Protein AF-A0ABD1WH78-F1 (afdb_monomer)

Solvent-accessible surface area (backbone atoms only — not comparable to full-atom values): 18531 Å² total; per-residue (Å²): 93,68,46,57,19,65,75,68,77,32,89,78,61,73,78,63,53,48,44,57,72,31,81,92,30,24,37,65,57,62,75,42,68,67,43,92,88,37,91,38,39,61,87,50,39,23,78,86,49,43,69,89,33,62,59,51,49,81,58,56,95,86,65,76,88,70,61,64,68,58,41,47,55,49,39,24,28,49,49,25,40,30,61,55,72,54,24,76,43,45,52,28,43,70,15,58,92,83,58,94,90,58,72,88,73,58,59,89,83,30,49,8,35,47,57,61,38,40,49,50,23,49,27,53,56,46,4,26,68,91,42,76,77,62,16,38,23,39,35,28,88,95,38,15,79,74,30,59,57,42,60,18,46,50,41,34,54,55,48,47,53,54,45,34,42,76,73,68,73,42,59,81,80,84,50,62,71,62,36,67,39,72,48,77,46,69,47,67,86,73,42,84,41,80,46,39,50,61,72,60,77,47,48,67,83,72,71,52,82,80,82,94,65,84,69,70,21,82,77,28,68,79,76,78,74,78,79,58,94,61,82,78,91,50,53,50,53,84,79,59,59,87,72,86,86,86,64,94,83,71,60,50,80,84,75,80,82,88,79,80,93,70,94,73,86,88,77,90,84,87,79,89,87,83,77,66,87,71,52,89,84,86,83,88,88,80,82,87,69,76,55,75,85,79,58,131

Foldseek 3Di:
DQLVCLVVVHPPDDDAAQPCLALVSQAPDVLQVVDDVRPQDDPQWAPVRHPPHGAQQQDDPPDDDDDSVVSNLNSLQLCCCQLAVQQPAQCQAAFADDFPPDDDDPCVRGGHSVVVTRVLVVQCNTFYDPDQLDRPDSNDPVRNVVNNCSVNHVVVVVVSVVCSVPPVVYDHDPDPRQQADWDWDQGSVRDTDIDGNVCPPDVVSVVDDDDDDDRVSNPSHDDDDDQDPDQDDFDAPVVAPPDDPPDDHDHDDDFDDDDDDDPDDGDDDDDDDDDDPSHDDDDDDDDRDPCPVPDD

Nearest PDB structures (foldseek):
  4z11-assembly1_A  TM=9.475E-01  e=2.675E-20  Coreopsis grandiflora
  4z14-assembly7_G  TM=9.273E-01  e=1.055E-20  Coreopsis grandiflora
  4z11-assembly3_C  TM=9.385E-01  e=3.428E-20  Coreopsis grandiflora
  4z0y-assembly1_C  TM=9.540E-01  e=3.371E-18  Coreopsis grandiflora
  6hqi-assembly1_A  TM=8.931E-01  e=2.070E-19  Solanum lycopersicum

Radius of gyration: 21.07 Å; Cα contacts (8 Å, |Δi|>4): 350; chains: 1; bounding box: 60×40×62 Å

Structure (mmCIF, N/CA/C/O backbone):
data_AF-A0ABD1WH78-F1
#
_entry.id   AF-A0ABD1WH78-F1
#
loop_
_atom_site.group_PDB
_atom_site.id
_atom_site.type_symbol
_atom_site.label_atom_id
_atom_site.label_alt_id
_atom_site.label_comp_id
_atom_site.label_asym_id
_atom_site.label_entity_id
_atom_site.label_seq_id
_atom_site.pdbx_PDB_ins_code
_atom_site.Cartn_x
_atom_site.Cartn_y
_atom_site.Cartn_z
_atom_site.occupancy
_atom_site.B_iso_or_equiv
_atom_site.auth_seq_id
_atom_site.auth_comp_id
_atom_site.auth_asym_id
_atom_site.auth_atom_id
_atom_site.pdbx_PDB_model_num
ATOM 1 N N . MET A 1 1 ? 9.110 -4.925 -14.596 1.00 94.38 1 MET A N 1
ATOM 2 C CA . MET A 1 1 ? 9.723 -6.273 -14.563 1.00 94.38 1 MET A CA 1
ATOM 3 C C . MET A 1 1 ? 10.144 -6.742 -15.955 1.00 94.38 1 MET A C 1
ATOM 5 O O . MET A 1 1 ? 11.341 -6.810 -16.168 1.00 94.38 1 MET A O 1
ATOM 9 N N . LYS A 1 2 ? 9.226 -6.985 -16.908 1.00 97.00 2 LYS A N 1
ATOM 10 C CA . LYS A 1 2 ? 9.550 -7.473 -18.272 1.00 97.00 2 LYS A CA 1
ATOM 11 C C . LYS A 1 2 ? 10.592 -6.635 -19.027 1.00 97.00 2 LYS A C 1
ATOM 13 O O . LYS A 1 2 ? 11.530 -7.184 -19.584 1.00 97.00 2 LYS A O 1
ATOM 18 N N . ILE A 1 3 ? 10.499 -5.307 -18.935 1.00 98.19 3 ILE A N 1
ATOM 19 C CA . ILE A 1 3 ? 11.517 -4.396 -19.487 1.00 98.19 3 ILE A CA 1
ATOM 20 C C . ILE A 1 3 ? 12.909 -4.687 -18.901 1.00 98.19 3 ILE A C 1
ATOM 22 O O . ILE A 1 3 ? 13.872 -4.777 -19.649 1.00 98.19 3 ILE A O 1
ATOM 26 N N . CYS A 1 4 ? 13.023 -4.870 -17.580 1.00 97.00 4 CYS A N 1
ATOM 27 C CA . CYS A 1 4 ? 14.297 -5.205 -16.942 1.00 97.00 4 CYS A CA 1
ATOM 28 C C . CYS A 1 4 ? 14.817 -6.555 -17.436 1.00 97.00 4 CYS A C 1
ATOM 30 O O . CYS A 1 4 ? 15.969 -6.609 -17.834 1.00 97.00 4 CYS A O 1
ATOM 32 N 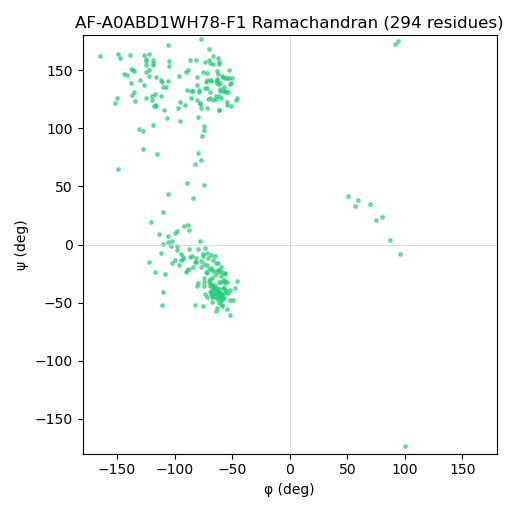N . GLN A 1 5 ? 13.962 -7.587 -17.480 1.00 97.69 5 GLN A N 1
ATOM 33 C CA . GLN A 1 5 ? 14.311 -8.920 -17.995 1.00 97.69 5 GLN A CA 1
ATOM 34 C C . GLN A 1 5 ? 14.938 -8.837 -19.395 1.00 97.69 5 GLN A C 1
ATOM 36 O O . GLN A 1 5 ? 16.004 -9.393 -19.629 1.00 97.69 5 GLN A O 1
ATOM 41 N N . ASN A 1 6 ? 14.314 -8.071 -20.296 1.00 97.88 6 ASN A N 1
ATOM 42 C CA . ASN A 1 6 ? 14.808 -7.859 -21.656 1.00 97.88 6 ASN A CA 1
ATOM 43 C C . ASN A 1 6 ? 16.118 -7.052 -21.714 1.00 97.88 6 ASN A C 1
ATOM 45 O O . ASN A 1 6 ? 16.955 -7.309 -22.565 1.00 97.88 6 ASN A O 1
ATOM 49 N N . LEU A 1 7 ? 16.315 -6.067 -20.831 1.00 98.00 7 LEU A N 1
ATOM 50 C CA . LEU A 1 7 ? 17.527 -5.235 -20.833 1.00 98.00 7 LEU A CA 1
ATOM 51 C C . LEU A 1 7 ? 18.784 -5.970 -20.351 1.00 98.00 7 LEU A C 1
ATOM 53 O O . LEU A 1 7 ? 19.886 -5.536 -20.681 1.00 98.00 7 LEU A O 1
ATOM 57 N N . ILE A 1 8 ? 18.628 -7.017 -19.539 1.00 97.94 8 ILE A N 1
ATOM 58 C CA . ILE A 1 8 ? 19.751 -7.780 -18.971 1.00 97.94 8 ILE A CA 1
ATOM 59 C C . ILE A 1 8 ? 19.827 -9.220 -19.495 1.00 97.94 8 ILE A C 1
ATOM 61 O O . ILE A 1 8 ? 20.605 -10.004 -18.957 1.00 97.94 8 ILE A O 1
ATOM 65 N N . ASP A 1 9 ? 19.023 -9.559 -20.508 1.00 97.69 9 ASP A N 1
ATOM 66 C CA . ASP A 1 9 ? 18.915 -10.904 -21.086 1.00 97.69 9 ASP A CA 1
ATOM 67 C C . ASP A 1 9 ? 18.688 -12.008 -20.027 1.00 97.69 9 ASP A C 1
ATOM 69 O O . ASP A 1 9 ? 19.271 -13.092 -20.091 1.00 97.69 9 ASP A O 1
ATOM 73 N N . ASP A 1 10 ? 17.827 -11.729 -19.042 1.00 97.81 10 ASP A N 1
ATOM 74 C CA . ASP A 1 10 ? 17.481 -12.644 -17.947 1.00 97.81 10 ASP A CA 1
ATOM 75 C C . ASP A 1 10 ? 15.959 -12.734 -17.782 1.00 97.81 10 ASP A C 1
ATOM 77 O O . ASP A 1 10 ? 15.317 -11.886 -17.153 1.00 97.81 10 ASP A O 1
ATOM 81 N N . ASP A 1 11 ? 15.365 -13.790 -18.334 1.00 96.06 11 ASP A N 1
ATOM 82 C CA . ASP A 1 11 ? 13.929 -14.057 -18.240 1.00 96.06 11 ASP A CA 1
ATOM 83 C C . ASP A 1 11 ? 13.476 -14.495 -16.83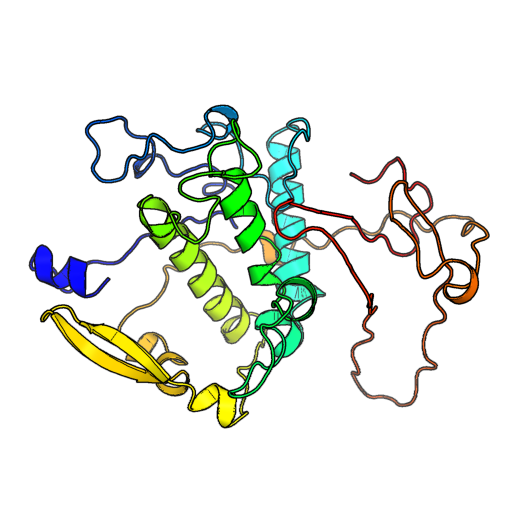5 1.00 96.06 11 ASP A C 1
ATOM 85 O O . ASP A 1 11 ? 12.274 -14.478 -16.539 1.00 96.06 11 ASP A O 1
ATOM 89 N N . THR A 1 12 ? 14.427 -14.809 -15.950 1.00 95.50 12 THR A N 1
ATOM 90 C CA . THR A 1 12 ? 14.191 -15.191 -14.555 1.00 95.50 12 THR A CA 1
ATOM 91 C C . THR A 1 12 ? 14.247 -14.010 -13.588 1.00 95.50 12 THR A C 1
ATOM 93 O O . THR A 1 12 ? 13.817 -14.154 -12.442 1.00 95.50 12 THR A O 1
ATOM 96 N N . PHE A 1 13 ? 14.697 -12.827 -14.031 1.00 97.06 13 PHE A N 1
ATOM 97 C CA . PHE A 1 13 ? 14.776 -11.640 -13.179 1.00 97.06 13 PHE A CA 1
ATOM 98 C C . PHE A 1 13 ? 13.411 -11.271 -12.585 1.00 97.06 13 PHE A C 1
ATOM 100 O O . PHE A 1 13 ? 12.412 -11.125 -13.298 1.00 97.06 13 PHE A O 1
ATOM 107 N N . THR A 1 14 ? 13.385 -11.026 -11.275 1.00 96.38 14 THR A N 1
ATOM 108 C CA . THR A 1 14 ? 12.200 -10.583 -10.532 1.00 96.38 14 THR A CA 1
ATOM 109 C C . THR A 1 14 ? 12.476 -9.298 -9.765 1.00 96.38 14 THR A C 1
ATOM 111 O O . THR A 1 14 ? 13.582 -9.080 -9.273 1.00 96.38 14 THR A O 1
ATOM 114 N N . LEU A 1 15 ? 11.448 -8.464 -9.597 1.00 96.88 15 LEU A N 1
ATOM 115 C CA . LEU A 1 15 ? 11.537 -7.305 -8.709 1.00 96.88 15 LEU A CA 1
ATOM 116 C C . LEU A 1 15 ? 11.514 -7.751 -7.237 1.00 96.88 15 LEU A C 1
ATOM 118 O O . LEU A 1 15 ? 10.722 -8.631 -6.892 1.00 96.88 15 LEU A O 1
ATOM 122 N N . PRO A 1 16 ? 12.318 -7.135 -6.352 1.00 97.94 16 PRO A N 1
ATOM 123 C CA . PRO A 1 16 ? 12.144 -7.313 -4.918 1.00 97.94 16 PRO A CA 1
ATOM 124 C C . PRO A 1 16 ? 10.850 -6.630 -4.459 1.00 97.94 16 PRO A C 1
ATOM 126 O O . PRO A 1 16 ? 10.392 -5.662 -5.068 1.00 97.94 16 PRO A O 1
ATOM 129 N N . PHE A 1 17 ? 10.298 -7.084 -3.337 1.00 98.56 17 PHE A N 1
ATOM 130 C CA . PHE A 1 17 ? 9.253 -6.365 -2.614 1.00 98.56 17 PHE A CA 1
ATOM 131 C C . PHE A 1 17 ? 9.819 -5.823 -1.301 1.00 98.56 17 PHE A C 1
ATOM 133 O O . PHE A 1 17 ? 10.535 -6.517 -0.578 1.00 98.56 17 PHE A O 1
ATOM 140 N N . TRP A 1 18 ? 9.506 -4.570 -0.975 1.00 98.75 18 TRP A N 1
ATOM 141 C CA . TRP A 1 18 ? 9.853 -4.004 0.322 1.00 98.75 18 TRP A CA 1
ATOM 142 C C . TRP A 1 18 ? 8.914 -4.602 1.371 1.00 98.75 18 TRP A C 1
ATOM 144 O O . TRP A 1 18 ? 7.760 -4.204 1.468 1.00 98.75 18 TRP A O 1
ATOM 154 N N . ASN A 1 19 ? 9.410 -5.569 2.145 1.00 98.75 19 ASN A N 1
ATOM 155 C CA . ASN A 1 19 ? 8.648 -6.346 3.129 1.00 98.75 19 ASN A CA 1
ATOM 156 C C . ASN A 1 19 ? 8.308 -5.556 4.417 1.00 98.75 19 ASN A C 1
ATOM 158 O O . ASN A 1 19 ? 8.584 -6.009 5.529 1.00 98.75 19 ASN A O 1
ATOM 162 N N . TRP A 1 20 ? 7.736 -4.357 4.273 1.00 98.62 20 TRP A N 1
ATOM 163 C CA . TRP A 1 20 ? 7.384 -3.450 5.373 1.00 98.62 20 TRP A CA 1
ATOM 164 C C . TRP A 1 20 ? 6.290 -4.003 6.305 1.00 98.62 20 TRP A C 1
ATOM 166 O O . TRP A 1 20 ? 6.053 -3.444 7.374 1.00 98.62 20 TRP A O 1
ATOM 176 N N . ASP A 1 21 ? 5.636 -5.114 5.949 1.00 98.62 21 ASP A N 1
ATOM 177 C CA . ASP A 1 21 ? 4.665 -5.808 6.798 1.00 9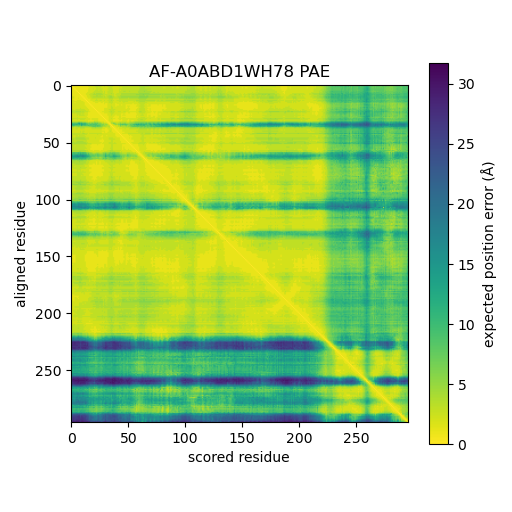8.62 21 ASP A CA 1
ATOM 178 C C . ASP A 1 21 ? 5.303 -6.843 7.748 1.00 98.62 21 ASP A C 1
ATOM 180 O O . ASP A 1 21 ? 4.620 -7.399 8.608 1.00 98.62 21 ASP A O 1
ATOM 184 N N . ALA A 1 22 ? 6.618 -7.071 7.663 1.00 98.31 22 ALA A N 1
ATOM 185 C CA . ALA A 1 22 ? 7.358 -7.930 8.585 1.00 98.31 22 ALA A CA 1
ATOM 186 C C . ALA A 1 22 ? 8.495 -7.161 9.284 1.00 98.31 22 ALA A C 1
ATOM 188 O O . ALA A 1 22 ? 9.161 -6.352 8.641 1.00 98.31 22 ALA A O 1
ATOM 189 N N . PRO A 1 23 ? 8.808 -7.447 10.567 1.00 98.12 23 PRO A N 1
ATOM 190 C CA . PRO A 1 23 ? 9.785 -6.672 11.341 1.00 98.12 23 PRO A CA 1
ATOM 191 C C . PRO A 1 23 ? 11.148 -6.485 10.662 1.00 98.12 23 PRO A C 1
ATOM 193 O O . PRO A 1 23 ? 11.726 -5.406 10.724 1.00 98.12 23 PRO A O 1
ATOM 196 N N . GLN A 1 24 ? 11.654 -7.518 9.980 1.00 96.25 24 GLN A N 1
ATOM 197 C CA . GLN A 1 24 ? 12.956 -7.473 9.302 1.00 96.25 24 GLN A CA 1
ATOM 198 C C . GLN A 1 24 ? 12.972 -6.566 8.061 1.00 96.25 24 GLN A C 1
ATOM 200 O O . GLN A 1 24 ? 14.043 -6.141 7.642 1.00 96.25 24 GLN A O 1
ATOM 205 N N . GLY A 1 25 ? 11.809 -6.270 7.476 1.00 97.94 25 GLY A N 1
ATOM 206 C CA . GLY A 1 25 ? 11.672 -5.398 6.312 1.00 97.94 25 GLY A CA 1
ATOM 207 C C . GLY A 1 25 ? 11.096 -4.022 6.638 1.00 97.94 25 GLY A C 1
ATOM 208 O O . GLY A 1 25 ? 10.826 -3.261 5.720 1.00 97.94 25 GLY A O 1
ATOM 209 N N . MET A 1 26 ? 10.912 -3.669 7.916 1.00 98.50 26 MET A N 1
ATOM 210 C CA . MET A 1 26 ? 10.361 -2.365 8.317 1.00 98.50 26 MET A CA 1
ATOM 211 C C . MET A 1 26 ? 11.367 -1.207 8.236 1.00 98.50 26 MET A C 1
ATOM 213 O O . MET A 1 26 ? 11.027 -0.090 8.591 1.00 98.50 26 MET A O 1
ATOM 217 N N . GLN A 1 27 ? 12.593 -1.429 7.773 1.00 98.25 27 GLN A N 1
ATOM 218 C CA . GLN A 1 27 ? 13.533 -0.355 7.436 1.00 98.25 27 GLN A CA 1
ATOM 219 C C . GLN A 1 27 ? 13.614 -0.221 5.915 1.00 98.25 27 GLN A C 1
ATOM 221 O O . GLN A 1 27 ? 13.343 -1.190 5.201 1.00 98.25 27 GLN A O 1
ATOM 226 N N . ILE A 1 28 ? 14.029 0.947 5.411 1.00 98.19 28 ILE A N 1
ATOM 227 C CA . ILE A 1 28 ? 14.409 1.084 3.996 1.00 98.19 28 ILE A CA 1
ATOM 228 C C . ILE A 1 28 ? 15.474 0.016 3.693 1.00 98.19 28 ILE A C 1
ATOM 230 O O . ILE A 1 28 ? 16.510 -0.003 4.368 1.00 98.19 28 ILE A O 1
ATOM 234 N N . PRO A 1 29 ? 15.253 -0.887 2.717 1.00 98.00 29 PRO A N 1
ATOM 235 C CA . PRO A 1 29 ? 16.193 -1.970 2.468 1.00 98.00 29 PRO A CA 1
ATOM 236 C C . PRO A 1 29 ? 17.567 -1.423 2.080 1.00 98.00 29 PRO A C 1
ATOM 238 O O . PRO A 1 29 ? 17.681 -0.473 1.304 1.00 98.00 29 PRO A O 1
ATOM 241 N N . SER A 1 30 ? 18.626 -2.045 2.598 1.00 95.81 30 SER A N 1
ATOM 242 C CA . SER A 1 30 ? 20.001 -1.548 2.461 1.00 95.81 30 SER A CA 1
ATOM 243 C C . SER A 1 30 ? 20.450 -1.362 1.010 1.00 95.81 30 SER A C 1
ATOM 245 O O . SER A 1 30 ? 21.213 -0.440 0.737 1.00 95.81 30 SER A O 1
ATOM 247 N N . ILE A 1 31 ? 19.934 -2.165 0.072 1.00 96.56 31 ILE A N 1
ATOM 248 C CA . ILE A 1 31 ? 20.213 -2.040 -1.369 1.00 96.56 31 ILE A CA 1
ATOM 249 C C . ILE A 1 31 ? 19.789 -0.683 -1.952 1.00 96.56 31 ILE A C 1
ATOM 251 O O . ILE A 1 31 ? 20.390 -0.222 -2.917 1.00 96.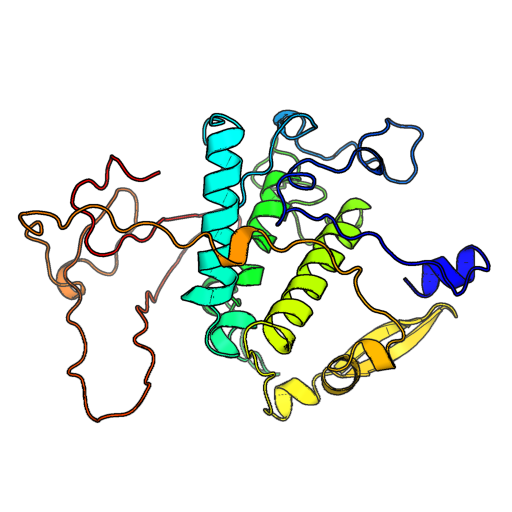56 31 ILE A O 1
ATOM 255 N N . TYR A 1 32 ? 18.790 -0.028 -1.351 1.00 97.19 32 TYR A N 1
ATOM 256 C CA . TYR A 1 32 ? 18.342 1.309 -1.738 1.00 97.19 32 TYR A CA 1
ATOM 257 C C . TYR A 1 32 ? 19.137 2.405 -1.018 1.00 97.19 32 TYR A C 1
ATOM 259 O O . TYR A 1 32 ? 19.201 3.525 -1.509 1.00 97.19 32 TYR A O 1
ATOM 267 N N . ASN A 1 33 ? 19.786 2.110 0.114 1.00 91.50 33 ASN A N 1
ATOM 268 C CA . ASN A 1 33 ? 20.554 3.077 0.910 1.00 91.50 33 ASN A CA 1
ATOM 269 C C . ASN A 1 33 ? 22.078 2.834 0.866 1.00 91.50 33 ASN A C 1
ATOM 271 O O . ASN A 1 33 ? 22.797 3.153 1.810 1.00 91.50 33 ASN A O 1
ATOM 275 N N . SER A 1 34 ? 22.593 2.247 -0.216 1.00 85.75 34 SER A N 1
ATOM 276 C CA . SER A 1 34 ? 24.002 1.839 -0.332 1.00 85.75 34 SER A CA 1
ATOM 277 C C . SER A 1 34 ? 24.944 2.927 -0.882 1.00 85.75 34 SER A C 1
ATOM 279 O O . SER A 1 34 ? 26.060 2.618 -1.294 1.00 85.75 34 SER A O 1
ATOM 281 N N . GLY A 1 35 ? 24.516 4.196 -0.879 1.00 84.19 35 GLY A N 1
ATOM 282 C CA . GLY A 1 35 ? 25.307 5.360 -1.298 1.00 84.19 35 GLY A CA 1
ATOM 283 C C . GLY A 1 35 ? 25.171 5.750 -2.777 1.00 84.19 35 GLY A C 1
ATOM 284 O O . GLY A 1 35 ? 24.575 5.034 -3.577 1.00 84.19 35 GLY A O 1
ATOM 285 N N . LEU A 1 36 ? 25.765 6.899 -3.130 1.00 85.25 36 LEU A N 1
ATOM 286 C CA . LEU A 1 36 ? 25.590 7.610 -4.413 1.00 85.25 36 LEU A CA 1
ATOM 287 C C . LEU A 1 36 ? 25.980 6.823 -5.673 1.00 85.25 36 LEU A C 1
ATOM 289 O O . LEU A 1 36 ? 25.587 7.200 -6.771 1.00 85.25 36 LEU A O 1
ATOM 293 N N . THR A 1 37 ? 26.782 5.767 -5.546 1.00 90.94 37 THR A N 1
ATOM 294 C CA . THR A 1 37 ? 27.215 4.946 -6.687 1.00 90.94 37 THR A CA 1
ATOM 295 C C . THR A 1 37 ? 26.228 3.834 -7.034 1.00 90.94 37 THR A C 1
ATOM 297 O O . THR A 1 37 ? 26.379 3.196 -8.074 1.00 90.94 37 THR A O 1
ATOM 300 N N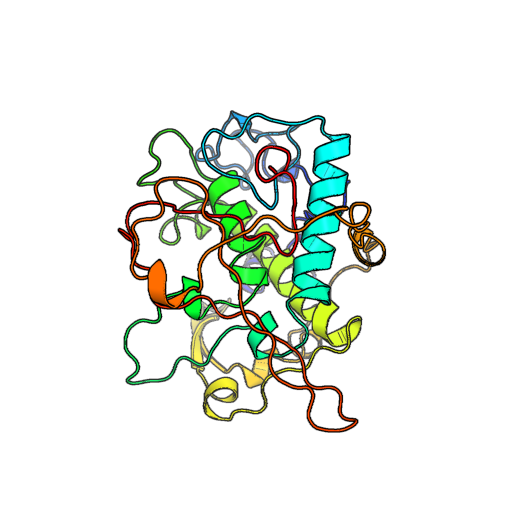 . SER A 1 38 ? 25.234 3.577 -6.180 1.00 95.31 38 SER A N 1
ATOM 301 C CA . SER A 1 38 ? 24.214 2.567 -6.444 1.00 95.31 38 SER A CA 1
ATOM 302 C C . SER A 1 38 ? 23.162 3.096 -7.418 1.00 95.31 38 SER A C 1
ATOM 304 O O . SER A 1 38 ? 22.619 4.174 -7.180 1.00 95.31 38 SER A O 1
ATOM 306 N N . PRO A 1 39 ? 22.778 2.328 -8.453 1.00 96.00 39 PRO A N 1
ATOM 307 C CA . PRO A 1 39 ? 21.681 2.708 -9.345 1.00 96.00 39 PRO A CA 1
ATOM 308 C C . PRO A 1 39 ? 20.307 2.667 -8.655 1.00 96.00 39 PRO A C 1
ATOM 310 O O . PRO A 1 39 ? 19.315 3.080 -9.244 1.00 96.00 39 PRO A O 1
ATOM 313 N N . LEU A 1 40 ? 20.235 2.134 -7.429 1.00 97.50 40 LEU A N 1
ATOM 314 C CA . LEU A 1 40 ? 19.020 2.063 -6.613 1.00 97.50 40 LEU A CA 1
ATOM 315 C C . LEU A 1 40 ? 18.927 3.199 -5.579 1.00 97.50 40 LEU A C 1
ATOM 317 O O . LEU A 1 40 ? 17.943 3.290 -4.838 1.00 97.50 40 LEU A O 1
ATOM 321 N N . TYR A 1 41 ? 19.967 4.026 -5.478 1.00 97.00 41 TYR A N 1
ATOM 322 C CA . TYR A 1 41 ? 20.001 5.137 -4.541 1.00 97.00 41 TYR A CA 1
ATOM 323 C C . TYR A 1 41 ? 19.226 6.341 -5.077 1.00 97.00 41 TYR A C 1
ATOM 325 O O . TYR A 1 41 ? 19.276 6.645 -6.266 1.00 97.00 41 TYR A O 1
ATOM 333 N N . ASP A 1 42 ? 18.566 7.045 -4.162 1.00 96.88 42 ASP A N 1
ATOM 334 C CA . ASP A 1 42 ? 17.935 8.336 -4.403 1.00 96.88 42 ASP A CA 1
ATOM 335 C C . ASP A 1 42 ? 18.273 9.267 -3.229 1.00 96.88 42 ASP A C 1
ATOM 337 O O . ASP A 1 42 ? 18.173 8.866 -2.063 1.00 96.88 42 ASP A O 1
ATOM 341 N N . CYS A 1 43 ? 18.721 10.488 -3.534 1.00 94.19 43 CYS A N 1
ATOM 342 C CA . CYS A 1 43 ? 19.021 11.508 -2.531 1.00 94.19 43 CYS A CA 1
ATOM 343 C C . CYS A 1 43 ? 17.775 12.264 -2.048 1.00 94.19 43 CYS A C 1
ATOM 345 O O . CYS A 1 43 ? 17.842 12.911 -1.004 1.00 94.19 43 CYS A O 1
ATOM 347 N N . PHE A 1 44 ? 16.644 12.165 -2.750 1.00 95.94 44 PHE A N 1
ATOM 348 C CA . PHE A 1 44 ? 15.378 12.810 -2.404 1.00 95.94 44 PHE A CA 1
ATOM 349 C C . PHE A 1 44 ? 14.511 11.924 -1.497 1.00 95.94 44 PHE A C 1
ATOM 351 O O . PHE A 1 44 ? 13.330 11.683 -1.758 1.00 95.94 44 PHE A O 1
ATOM 358 N N . ARG A 1 45 ? 15.102 11.461 -0.390 1.00 96.19 45 ARG A N 1
ATOM 359 C CA . ARG A 1 45 ? 14.406 10.756 0.698 1.00 96.19 45 ARG A CA 1
ATOM 360 C C . ARG A 1 45 ? 14.526 11.531 2.001 1.00 96.19 45 ARG A C 1
ATOM 362 O O . ARG A 1 45 ? 15.500 12.254 2.195 1.00 96.19 45 ARG A O 1
ATOM 369 N N . ASN A 1 46 ? 13.574 11.354 2.916 1.00 95.12 46 ASN A N 1
ATOM 370 C CA . ASN A 1 46 ? 13.667 11.950 4.247 1.00 95.12 46 ASN A CA 1
ATOM 371 C C . ASN A 1 46 ? 14.908 11.409 4.999 1.00 95.12 46 ASN A C 1
ATOM 373 O O . ASN A 1 46 ? 14.956 10.211 5.306 1.00 95.12 46 ASN A O 1
ATOM 377 N N . PRO A 1 47 ? 15.900 12.260 5.332 1.00 93.31 47 PRO A N 1
ATOM 378 C CA . PRO A 1 47 ? 17.124 11.820 5.997 1.00 93.31 47 PRO A CA 1
ATOM 379 C C . PRO A 1 47 ? 16.882 11.269 7.411 1.00 93.31 47 PRO A C 1
ATOM 381 O O . PRO A 1 47 ? 17.644 10.415 7.861 1.00 93.31 47 PRO A O 1
ATOM 384 N N . GLU A 1 48 ? 15.817 11.694 8.100 1.00 93.31 48 GLU A N 1
ATOM 385 C CA . GLU A 1 48 ? 15.448 11.197 9.438 1.00 93.31 48 GLU A CA 1
ATOM 386 C C . GLU A 1 48 ? 14.905 9.756 9.400 1.00 93.31 48 GLU A C 1
ATOM 388 O O . GLU A 1 48 ? 14.864 9.052 10.413 1.00 93.31 48 GLU A O 1
ATOM 393 N N . HIS A 1 49 ? 14.495 9.299 8.218 1.00 95.25 49 HIS A N 1
ATOM 394 C CA . HIS A 1 49 ? 13.840 8.014 7.997 1.00 95.25 49 HIS A CA 1
ATOM 395 C C . HIS A 1 49 ? 14.755 6.973 7.340 1.00 95.25 49 HIS A C 1
ATOM 397 O O . HIS A 1 49 ? 14.348 5.837 7.093 1.00 95.25 49 HIS A O 1
ATOM 403 N N . LEU A 1 50 ? 16.018 7.320 7.090 1.00 95.25 50 LEU A N 1
ATOM 404 C CA . LEU A 1 50 ? 17.013 6.345 6.659 1.00 95.25 50 LEU A CA 1
ATOM 405 C C . LEU A 1 50 ? 17.299 5.325 7.783 1.00 95.25 50 LEU A C 1
ATOM 407 O O . LEU A 1 50 ? 17.105 5.623 8.965 1.00 95.25 50 LEU A O 1
ATOM 411 N N . PRO A 1 51 ? 17.764 4.104 7.452 1.00 94.94 51 PRO A N 1
ATOM 412 C CA . PRO A 1 51 ? 18.131 3.109 8.453 1.00 94.94 51 PRO A CA 1
ATOM 413 C C . PRO A 1 51 ? 19.086 3.692 9.511 1.00 94.94 51 PRO A C 1
ATOM 415 O O . PRO A 1 51 ? 20.006 4.432 9.153 1.00 94.94 51 PRO A O 1
ATOM 418 N N . PRO A 1 52 ? 18.904 3.354 10.804 1.00 95.31 52 PRO A N 1
ATOM 419 C CA . PRO A 1 52 ? 18.123 2.226 11.326 1.00 95.31 52 PRO A CA 1
ATOM 420 C C . PRO A 1 52 ? 16.646 2.536 11.654 1.00 95.31 52 PRO A C 1
ATOM 422 O O . PRO A 1 52 ? 16.014 1.756 12.374 1.00 95.31 52 PRO A O 1
ATOM 425 N N . THR A 1 53 ? 16.082 3.647 11.173 1.00 97.12 53 THR A N 1
ATOM 426 C CA . THR A 1 53 ? 14.697 4.033 11.485 1.00 97.12 53 THR A CA 1
ATOM 427 C C . THR A 1 53 ? 13.691 2.992 10.982 1.00 97.12 53 THR A C 1
ATOM 429 O O . THR A 1 53 ? 13.707 2.591 9.818 1.00 97.12 53 THR A O 1
ATOM 432 N N . VAL A 1 54 ? 12.817 2.538 11.886 1.00 98.00 54 VAL A N 1
ATOM 433 C CA . VAL A 1 54 ? 11.675 1.666 11.575 1.00 98.00 54 VAL A CA 1
ATOM 434 C C . VAL A 1 54 ? 10.562 2.533 10.998 1.00 98.00 54 VAL A C 1
ATOM 436 O O . VAL A 1 54 ? 10.225 3.561 11.582 1.00 98.00 54 VAL A O 1
ATOM 439 N N . ILE A 1 55 ? 9.995 2.113 9.870 1.00 97.81 55 ILE A N 1
ATOM 440 C CA . ILE A 1 55 ? 8.875 2.787 9.224 1.00 97.81 55 ILE A CA 1
ATOM 441 C C . ILE A 1 55 ? 7.705 2.926 10.180 1.00 97.81 55 ILE A C 1
ATOM 443 O O . ILE A 1 55 ? 7.429 2.021 10.964 1.00 97.81 55 ILE A O 1
ATOM 447 N N . ASP A 1 56 ? 6.997 4.041 10.094 1.00 97.06 56 ASP A N 1
ATOM 448 C CA . ASP A 1 56 ? 5.741 4.217 10.798 1.00 97.06 56 ASP A CA 1
ATOM 449 C C . ASP A 1 56 ? 4.588 4.138 9.795 1.00 97.06 56 ASP A C 1
ATOM 451 O O . ASP A 1 56 ? 4.411 5.009 8.946 1.00 97.06 56 ASP A O 1
ATOM 455 N N . LEU A 1 57 ? 3.826 3.040 9.855 1.00 97.00 57 LEU A N 1
ATOM 456 C CA . LEU A 1 57 ? 2.722 2.784 8.927 1.00 97.00 57 LEU A CA 1
ATOM 457 C C . LEU A 1 57 ? 1.508 3.683 9.176 1.00 97.00 57 LEU A C 1
ATOM 459 O O . LEU A 1 57 ? 0.578 3.657 8.373 1.00 97.00 57 LEU A O 1
ATOM 463 N N . GLU A 1 58 ? 1.502 4.468 10.254 1.00 93.31 58 GLU A N 1
ATOM 464 C CA . GLU A 1 58 ? 0.503 5.507 10.508 1.00 93.31 58 GLU A CA 1
ATOM 465 C C . GLU A 1 58 ? 1.140 6.897 10.646 1.00 93.31 58 GLU A C 1
ATOM 467 O O . GLU A 1 58 ? 0.490 7.804 11.151 1.00 93.31 58 GLU A O 1
ATOM 472 N N . TRP A 1 59 ? 2.365 7.093 10.156 1.00 92.69 59 TRP A N 1
ATOM 473 C CA . TRP A 1 59 ? 3.130 8.329 10.299 1.00 92.69 59 TRP A CA 1
ATOM 474 C C . TRP A 1 59 ? 2.385 9.614 9.913 1.00 92.69 59 TRP A C 1
ATOM 476 O O . TRP A 1 59 ? 1.654 9.695 8.915 1.00 92.69 59 TRP A O 1
ATOM 486 N N . TYR A 1 60 ? 2.659 10.669 10.676 1.00 85.06 60 TYR A N 1
ATOM 487 C CA . TYR A 1 60 ? 2.281 12.040 10.363 1.00 85.06 60 TYR A CA 1
ATOM 488 C C . TYR A 1 60 ? 3.429 13.030 10.597 1.00 85.06 60 TYR A C 1
ATOM 490 O O . TYR A 1 60 ? 4.244 12.886 11.508 1.00 85.06 60 TYR A O 1
ATOM 498 N N . TYR A 1 61 ? 3.454 14.106 9.805 1.00 81.44 61 TYR A N 1
ATOM 499 C CA . TYR A 1 61 ? 4.455 15.166 9.919 1.00 81.44 61 TYR A CA 1
ATOM 500 C C . TYR A 1 61 ? 4.539 15.754 11.336 1.00 81.44 61 TYR A C 1
ATOM 502 O O . TYR A 1 61 ? 3.601 16.386 11.827 1.00 81.44 61 TYR A O 1
ATOM 510 N N . GLY A 1 62 ? 5.721 15.645 11.945 1.00 76.62 62 GLY A N 1
ATOM 511 C CA . GLY A 1 62 ? 6.011 16.185 13.276 1.00 76.62 62 GLY A CA 1
ATOM 512 C C . GLY A 1 62 ? 5.672 15.245 14.435 1.00 76.62 62 GLY A C 1
ATOM 513 O O . GLY A 1 62 ? 5.841 15.642 15.591 1.00 76.62 62 GLY A O 1
ATOM 514 N N . GLU A 1 63 ? 5.223 14.015 14.163 1.00 79.50 63 GLU A N 1
ATOM 515 C CA . GLU A 1 63 ? 5.157 12.973 15.188 1.00 79.50 63 GLU A CA 1
ATOM 516 C C . GLU A 1 63 ? 6.568 12.627 15.683 1.00 79.50 63 GLU A C 1
ATOM 518 O O . GLU A 1 63 ? 7.540 12.584 14.927 1.00 79.50 63 GLU A O 1
ATOM 523 N N . LYS A 1 64 ? 6.695 12.421 16.998 1.00 81.44 64 LYS A N 1
ATOM 524 C CA . LYS A 1 64 ? 7.971 12.039 17.604 1.00 81.44 64 LYS A CA 1
ATOM 525 C C . LYS A 1 64 ? 8.192 10.540 17.420 1.00 81.44 64 LYS A C 1
ATOM 527 O O . LYS A 1 64 ? 7.266 9.782 17.723 1.00 81.44 64 LYS A O 1
ATOM 532 N N . PRO A 1 65 ? 9.413 10.107 17.058 1.00 85.69 65 PRO A N 1
ATOM 533 C CA . PRO A 1 65 ? 9.751 8.695 17.025 1.00 85.69 65 PRO A CA 1
ATOM 534 C C . PRO A 1 65 ? 9.433 8.012 18.354 1.00 85.69 65 PRO A C 1
ATOM 536 O O . PRO A 1 65 ? 9.609 8.582 19.438 1.00 85.69 65 PRO A O 1
ATOM 539 N N . VAL A 1 66 ? 8.972 6.773 18.262 1.00 91.06 66 VAL A N 1
ATOM 540 C CA . VAL A 1 66 ? 8.713 5.908 19.413 1.00 91.06 66 VAL A CA 1
ATOM 541 C C . VAL A 1 66 ? 9.795 4.837 19.503 1.00 91.06 66 VAL A C 1
ATOM 543 O O . VAL A 1 66 ? 10.622 4.700 18.603 1.00 91.06 66 VAL A O 1
ATOM 546 N N . ASP A 1 67 ? 9.808 4.073 20.597 1.00 95.62 67 ASP A N 1
ATOM 547 C CA . ASP A 1 67 ? 10.713 2.927 20.702 1.00 95.62 67 ASP A CA 1
ATOM 548 C C . ASP A 1 67 ? 10.496 1.965 19.511 1.00 95.62 67 ASP A C 1
ATOM 550 O O . ASP A 1 67 ? 9.348 1.597 19.244 1.00 95.62 67 ASP A O 1
ATOM 554 N N . PRO A 1 68 ? 11.555 1.523 18.804 1.00 96.44 68 PRO A N 1
ATOM 555 C CA . PRO A 1 68 ? 11.417 0.672 17.623 1.00 96.44 68 PRO A CA 1
ATOM 556 C C . PRO A 1 68 ? 10.607 -0.610 17.849 1.00 96.44 68 PRO A C 1
ATOM 558 O O . PRO A 1 68 ? 9.912 -1.055 16.939 1.00 96.44 68 PRO A O 1
ATOM 561 N N . LYS A 1 69 ? 10.647 -1.207 19.050 1.00 96.50 69 LYS A N 1
ATOM 562 C CA . LYS A 1 69 ? 9.846 -2.404 19.355 1.00 96.50 69 LYS A CA 1
ATOM 563 C C . LYS A 1 69 ? 8.363 -2.062 19.426 1.00 96.50 69 LYS A C 1
ATOM 565 O O . LYS A 1 69 ? 7.547 -2.805 18.889 1.00 96.50 69 LYS A O 1
ATOM 570 N N . ILE A 1 70 ? 8.033 -0.917 20.023 1.00 95.25 70 ILE A N 1
ATOM 571 C CA . ILE A 1 70 ? 6.661 -0.397 20.060 1.00 95.25 70 ILE A CA 1
ATOM 572 C C . ILE A 1 70 ? 6.192 -0.057 18.640 1.00 95.25 70 ILE A C 1
ATOM 574 O O . ILE A 1 70 ? 5.076 -0.413 18.273 1.00 95.25 70 ILE A O 1
ATOM 578 N N . GLN A 1 71 ? 7.041 0.561 17.810 1.00 97.19 71 GLN A N 1
ATOM 579 C CA . GLN A 1 71 ? 6.684 0.861 16.419 1.00 97.19 71 GLN A CA 1
ATOM 580 C C . GLN A 1 71 ? 6.377 -0.412 15.621 1.00 97.19 71 GLN A C 1
ATOM 582 O O . GLN A 1 71 ? 5.403 -0.451 14.873 1.00 97.19 71 GLN A O 1
ATOM 587 N N . ILE A 1 72 ? 7.163 -1.477 15.810 1.00 97.81 72 ILE A N 1
ATOM 588 C CA . ILE A 1 72 ? 6.905 -2.776 15.178 1.00 97.81 72 ILE A CA 1
ATOM 589 C C . ILE A 1 72 ? 5.540 -3.332 15.615 1.00 97.81 72 ILE A C 1
ATOM 591 O O . ILE A 1 72 ? 4.760 -3.760 14.767 1.00 97.81 72 ILE A O 1
ATOM 595 N N . GLU A 1 73 ? 5.214 -3.305 16.910 1.00 96.44 73 GLU A N 1
ATOM 596 C CA . GLU A 1 73 ? 3.908 -3.761 17.416 1.00 96.44 73 GLU A CA 1
ATOM 597 C C . GLU A 1 73 ? 2.738 -2.943 16.843 1.00 96.44 73 GLU A C 1
ATOM 599 O O . GLU A 1 73 ? 1.715 -3.517 16.444 1.00 96.44 73 GLU A O 1
ATOM 604 N N . ASN A 1 74 ? 2.909 -1.622 16.742 1.00 95.50 74 ASN A N 1
ATOM 605 C CA . ASN A 1 74 ? 1.940 -0.723 16.120 1.00 95.50 74 ASN A CA 1
ATOM 606 C C . ASN A 1 74 ? 1.744 -1.072 14.644 1.00 95.50 74 ASN A C 1
ATOM 608 O O . ASN A 1 74 ? 0.618 -1.317 14.224 1.00 95.50 74 ASN A O 1
ATOM 612 N N . ASN A 1 75 ? 2.826 -1.207 13.876 1.00 98.06 75 ASN A N 1
ATOM 613 C CA . ASN A 1 75 ? 2.771 -1.551 12.456 1.00 98.06 75 ASN A CA 1
ATOM 614 C C . ASN A 1 75 ? 2.063 -2.889 12.206 1.00 98.06 75 ASN A C 1
ATOM 616 O O . ASN A 1 75 ? 1.230 -2.992 11.305 1.00 98.06 75 ASN A O 1
ATOM 620 N N . LEU A 1 76 ? 2.354 -3.918 13.010 1.00 98.44 76 LEU A N 1
ATOM 621 C CA . LEU A 1 76 ? 1.676 -5.213 12.896 1.00 98.44 76 LEU A CA 1
ATOM 622 C C . LEU A 1 76 ? 0.175 -5.091 13.197 1.00 98.44 76 LEU A C 1
ATOM 624 O O . LEU A 1 76 ? -0.646 -5.688 12.497 1.00 98.44 76 LEU A O 1
ATOM 628 N N . SER A 1 77 ? -0.189 -4.288 14.198 1.00 96.81 77 SER A N 1
ATOM 629 C CA . SER A 1 77 ? -1.590 -4.007 14.536 1.00 96.81 77 SER A CA 1
ATOM 630 C C . SER A 1 77 ? -2.296 -3.218 13.430 1.00 96.81 77 SER A C 1
ATOM 632 O O . SER A 1 77 ? -3.444 -3.522 13.091 1.00 96.81 77 SER A O 1
ATOM 634 N N . THR A 1 78 ? -1.605 -2.258 12.811 1.00 96.69 78 THR A N 1
ATOM 635 C CA . THR A 1 78 ? -2.074 -1.521 11.633 1.00 96.69 78 THR A CA 1
ATOM 636 C C . THR A 1 78 ? -2.337 -2.484 10.490 1.00 96.69 78 THR A C 1
ATOM 638 O O . THR A 1 78 ? -3.439 -2.491 9.951 1.00 96.69 78 THR A O 1
ATOM 641 N N . MET A 1 79 ? -1.410 -3.390 10.187 1.00 98.44 79 MET A N 1
ATOM 642 C CA . MET A 1 79 ? -1.621 -4.381 9.133 1.00 98.44 79 MET A CA 1
ATOM 643 C C . MET A 1 79 ? -2.802 -5.307 9.398 1.00 98.44 79 MET A C 1
ATOM 645 O O . MET A 1 79 ? -3.625 -5.509 8.504 1.00 98.44 79 MET A O 1
ATOM 649 N N . TYR A 1 80 ? -2.970 -5.790 10.630 1.00 98.00 80 TYR A N 1
ATOM 650 C CA . TYR A 1 80 ? -4.166 -6.544 11.011 1.00 98.00 80 TYR A CA 1
ATOM 651 C C . TYR A 1 80 ? -5.451 -5.724 10.790 1.00 98.00 80 TYR A C 1
ATOM 653 O O . TYR A 1 80 ? -6.439 -6.221 10.235 1.00 98.00 80 TYR A O 1
ATOM 661 N N . LYS A 1 81 ? -5.461 -4.452 11.210 1.00 95.38 81 LYS A N 1
ATOM 662 C CA . LYS A 1 81 ? -6.609 -3.549 11.044 1.00 95.38 81 LYS A CA 1
ATOM 663 C C . LYS A 1 81 ? -6.963 -3.390 9.565 1.00 95.38 81 LYS A C 1
ATOM 665 O O . LYS A 1 81 ? -8.114 -3.623 9.198 1.00 95.38 81 LYS A O 1
ATOM 670 N N . GLN A 1 82 ? -5.981 -3.054 8.734 1.00 96.50 82 GLN A N 1
ATOM 671 C CA . GLN A 1 82 ? -6.191 -2.724 7.326 1.00 96.50 82 GLN A CA 1
ATOM 672 C C . GLN A 1 82 ? -6.551 -3.958 6.490 1.00 96.50 82 GLN A C 1
ATOM 674 O O . GLN A 1 82 ? -7.531 -3.929 5.747 1.00 96.50 82 GLN A O 1
ATOM 679 N N . MET A 1 83 ? -5.839 -5.075 6.666 1.00 97.75 83 MET A N 1
ATOM 680 C CA . MET A 1 83 ? -6.033 -6.287 5.858 1.00 97.75 83 MET A CA 1
ATOM 681 C C . MET A 1 83 ? -7.226 -7.144 6.292 1.00 97.75 83 MET A C 1
ATOM 683 O O . MET A 1 83 ? -7.852 -7.778 5.448 1.00 97.75 83 MET A O 1
ATOM 687 N N . ILE A 1 84 ? -7.544 -7.191 7.593 1.00 95.56 84 ILE A N 1
ATOM 688 C CA . ILE A 1 84 ? -8.565 -8.109 8.135 1.00 95.56 84 ILE A CA 1
ATOM 689 C C . ILE A 1 84 ? -9.797 -7.349 8.611 1.00 95.56 84 ILE A C 1
ATOM 691 O O . ILE A 1 84 ? -10.922 -7.686 8.248 1.00 95.56 84 ILE A O 1
ATOM 695 N N . THR A 1 85 ? -9.615 -6.336 9.459 1.00 92.75 85 THR A N 1
ATOM 696 C CA . THR A 1 85 ? -10.764 -5.678 10.103 1.00 92.75 85 THR A CA 1
ATOM 697 C C . THR A 1 85 ? -11.531 -4.796 9.123 1.00 92.75 85 THR A C 1
ATOM 699 O O . THR A 1 85 ? -12.761 -4.814 9.132 1.00 92.75 85 THR A O 1
ATOM 702 N N . GLN A 1 86 ? -10.815 -4.040 8.287 1.00 90.69 86 GLN A N 1
ATOM 703 C CA . GLN A 1 86 ? -11.395 -3.009 7.427 1.00 90.69 86 GLN A CA 1
ATOM 704 C C . GLN A 1 86 ? -11.548 -3.428 5.951 1.00 90.69 86 GLN A C 1
ATOM 706 O O . GLN A 1 86 ? -12.328 -2.809 5.229 1.00 90.69 86 GLN A O 1
ATOM 711 N N . SER A 1 87 ? -10.885 -4.504 5.513 1.00 95.00 87 SER A N 1
ATOM 712 C CA . SER A 1 87 ? -10.937 -5.015 4.129 1.00 95.00 87 SER A CA 1
ATOM 713 C C . SER A 1 87 ? -11.773 -6.289 3.985 1.00 95.00 87 SER A C 1
ATOM 715 O O . SER A 1 87 ? -11.384 -7.238 3.314 1.00 95.00 87 SER A O 1
ATOM 717 N N . LYS A 1 88 ? -12.939 -6.350 4.629 1.00 93.06 88 LYS A N 1
ATOM 718 C CA . LYS A 1 88 ? -13.807 -7.541 4.564 1.00 93.06 88 LYS A CA 1
ATOM 719 C C . LYS A 1 88 ? -14.600 -7.672 3.266 1.00 93.06 88 LYS A C 1
ATOM 721 O O . LYS A 1 88 ? -15.100 -8.747 2.952 1.00 93.06 88 LYS A O 1
ATOM 726 N N . THR A 1 89 ? -14.755 -6.574 2.537 1.00 94.56 89 THR A N 1
ATOM 727 C CA . THR A 1 89 ? -15.477 -6.518 1.264 1.00 94.56 89 THR A CA 1
ATOM 728 C C . THR A 1 89 ? -14.531 -6.078 0.148 1.00 94.56 89 THR A C 1
ATOM 730 O O . THR A 1 89 ? -13.535 -5.404 0.431 1.00 94.56 89 THR A O 1
ATOM 733 N N . PRO A 1 90 ? -14.853 -6.371 -1.126 1.00 95.50 90 PRO A N 1
ATOM 734 C CA . PRO A 1 90 ? -14.077 -5.862 -2.255 1.00 95.50 90 PRO A CA 1
ATOM 735 C C . PRO A 1 90 ? -13.993 -4.331 -2.262 1.00 95.50 90 PRO A C 1
ATOM 737 O O . PRO A 1 90 ? -12.931 -3.779 -2.514 1.00 95.50 90 PRO A O 1
ATOM 740 N N . SER A 1 91 ? -15.070 -3.635 -1.884 1.00 94.25 91 SER A N 1
ATOM 741 C CA . SER A 1 91 ? -15.064 -2.172 -1.755 1.00 94.25 91 SER A CA 1
ATOM 742 C C . SER A 1 91 ? -14.216 -1.652 -0.597 1.00 94.25 91 SER A C 1
ATOM 744 O O . SER A 1 91 ? -13.675 -0.556 -0.693 1.00 94.25 91 SER A O 1
ATOM 746 N N . GLY A 1 92 ? -14.073 -2.424 0.484 1.00 93.69 92 GLY A N 1
ATOM 747 C CA . GLY A 1 92 ? -13.122 -2.114 1.546 1.00 93.69 92 GLY A CA 1
ATOM 748 C C . GLY A 1 92 ? -11.686 -2.233 1.043 1.00 93.69 92 GLY A C 1
ATOM 749 O O . GLY A 1 92 ? -10.886 -1.337 1.272 1.00 93.69 92 GLY A O 1
ATOM 750 N N . PHE A 1 93 ? -11.367 -3.295 0.303 1.00 96.88 93 PHE A N 1
ATOM 751 C CA . PHE A 1 93 ? -10.005 -3.534 -0.172 1.00 96.88 93 PHE A CA 1
ATOM 752 C C . PHE A 1 93 ? -9.592 -2.623 -1.342 1.00 96.88 93 PHE A C 1
ATOM 754 O O . PHE A 1 93 ? -8.568 -1.952 -1.255 1.00 96.88 93 PHE A O 1
ATOM 761 N N . PHE A 1 94 ? -10.389 -2.577 -2.414 1.00 96.31 94 PHE A N 1
ATOM 762 C CA . PHE A 1 94 ? -10.078 -1.856 -3.658 1.00 96.31 94 PHE A CA 1
ATOM 763 C C . PHE A 1 94 ? -10.572 -0.411 -3.686 1.00 96.31 94 PHE A C 1
ATOM 765 O O . PHE A 1 94 ? -10.060 0.386 -4.463 1.00 96.31 94 PHE A O 1
ATOM 772 N N . GLY A 1 95 ? -11.590 -0.083 -2.889 1.00 94.69 95 GLY A N 1
ATOM 773 C CA . GLY A 1 95 ? -12.272 1.203 -2.960 1.00 94.69 95 GLY A CA 1
ATOM 774 C C . GLY A 1 95 ? -13.594 1.173 -3.731 1.00 94.69 95 GLY A C 1
ATOM 775 O O . GLY A 1 95 ? -14.135 0.124 -4.090 1.00 94.69 95 GLY A O 1
ATOM 776 N N . LYS A 1 96 ? -14.167 2.359 -3.928 1.00 92.12 96 LYS A N 1
ATOM 777 C CA . LYS A 1 96 ? -15.437 2.582 -4.626 1.00 92.12 96 LYS A CA 1
ATOM 778 C C . LYS A 1 96 ? -15.235 2.581 -6.141 1.00 92.12 96 LYS A C 1
ATOM 780 O O . LYS A 1 96 ? -14.141 2.815 -6.642 1.00 92.12 96 LYS A O 1
ATOM 785 N N . ALA A 1 97 ? -16.322 2.341 -6.866 1.00 93.06 97 ALA A N 1
ATOM 786 C CA . ALA A 1 97 ? -16.310 2.415 -8.318 1.00 93.06 97 ALA A CA 1
ATOM 787 C C . ALA A 1 97 ? -15.992 3.840 -8.802 1.00 93.06 97 ALA A C 1
ATOM 789 O O . ALA A 1 97 ? -16.480 4.811 -8.226 1.00 93.06 97 ALA A O 1
ATOM 790 N N . TYR A 1 98 ? -15.219 3.919 -9.881 1.00 92.38 98 TYR A N 1
ATOM 791 C CA . TYR A 1 98 ? -14.952 5.128 -10.651 1.00 92.38 98 TYR A CA 1
ATOM 792 C C . TYR A 1 98 ? -15.090 4.775 -12.132 1.00 92.38 98 TYR A C 1
ATOM 794 O O . TYR A 1 98 ? -14.469 3.818 -12.601 1.00 92.38 98 TYR A O 1
ATOM 802 N N . ARG A 1 99 ? -15.962 5.485 -12.845 1.00 93.56 99 ARG A N 1
ATOM 803 C CA . ARG A 1 99 ? -16.382 5.176 -14.213 1.00 93.56 99 ARG A CA 1
ATOM 804 C C . ARG A 1 99 ? -16.190 6.370 -15.138 1.00 93.56 99 ARG A C 1
ATOM 806 O O . ARG A 1 99 ? -16.051 7.515 -14.721 1.00 93.56 99 ARG A O 1
ATOM 813 N N . ALA A 1 100 ? -16.198 6.089 -16.439 1.00 93.12 100 ALA A N 1
ATOM 814 C CA . ALA A 1 100 ? -16.172 7.134 -17.451 1.00 93.12 100 ALA A CA 1
ATOM 815 C C . ALA A 1 100 ? -17.391 8.059 -17.301 1.00 93.12 100 ALA A C 1
ATOM 817 O O . ALA A 1 100 ? -18.529 7.593 -17.327 1.00 93.12 100 ALA A O 1
ATOM 818 N N . GLY A 1 101 ? -17.134 9.361 -17.186 1.00 92.94 101 GLY A N 1
ATOM 819 C CA . GLY A 1 101 ? -18.162 10.379 -16.968 1.00 92.94 101 GLY A CA 1
ATOM 820 C C . GLY A 1 101 ? -18.369 10.763 -15.502 1.00 92.94 101 GLY A C 1
ATOM 821 O O . GLY A 1 101 ? -19.063 11.745 -15.258 1.00 92.94 101 GLY A O 1
ATOM 822 N N . ASP A 1 102 ? -17.753 10.050 -14.556 1.00 89.62 102 ASP A N 1
ATOM 823 C CA . ASP A 1 102 ? -17.717 10.482 -13.161 1.00 89.62 102 ASP A CA 1
ATOM 824 C C . ASP A 1 102 ? -16.785 11.694 -13.006 1.00 89.62 102 ASP A C 1
ATOM 826 O O . ASP A 1 102 ? -15.762 11.811 -13.692 1.00 89.62 102 ASP A O 1
ATOM 830 N N . ASP A 1 103 ? -17.113 12.579 -12.065 1.00 87.88 103 ASP A N 1
ATOM 831 C CA . ASP A 1 103 ? -16.183 13.610 -11.610 1.00 87.88 103 ASP A CA 1
ATOM 832 C C . ASP A 1 103 ? -14.934 12.970 -10.990 1.00 87.88 103 ASP A C 1
ATOM 834 O O . ASP A 1 103 ? -14.974 11.848 -10.475 1.00 87.88 103 ASP A O 1
ATOM 838 N N . THR A 1 104 ? -13.817 13.706 -10.993 1.00 81.44 104 THR A N 1
ATOM 839 C CA . THR A 1 104 ? -12.574 13.246 -10.364 1.00 81.44 104 THR A CA 1
ATOM 840 C C . THR A 1 104 ? -12.854 12.795 -8.927 1.00 81.44 104 THR A C 1
ATOM 842 O O . THR A 1 104 ? -13.284 13.620 -8.109 1.00 81.44 104 THR A O 1
ATOM 845 N N . PRO A 1 105 ? -12.596 11.518 -8.593 1.00 77.56 105 PRO A N 1
ATOM 846 C CA . PRO A 1 105 ? -13.029 10.951 -7.335 1.00 77.56 105 PRO A CA 1
ATOM 847 C C . PRO A 1 105 ? -12.257 11.602 -6.194 1.00 77.56 105 PRO A C 1
ATOM 849 O O . PRO A 1 105 ? -11.052 11.855 -6.289 1.00 77.56 105 PRO A O 1
ATOM 852 N N . ASP A 1 106 ? -12.948 11.856 -5.087 1.00 77.00 106 ASP A N 1
ATOM 853 C CA . ASP A 1 106 ? -12.259 12.180 -3.848 1.00 77.00 106 ASP A CA 1
ATOM 854 C C . ASP A 1 106 ? -11.641 10.900 -3.282 1.00 77.00 106 ASP A C 1
ATOM 856 O O . ASP A 1 106 ? -12.320 10.120 -2.604 1.00 77.00 106 ASP A O 1
ATOM 860 N N . VAL A 1 107 ? -10.340 10.731 -3.540 1.00 66.94 107 VAL A N 1
ATOM 861 C CA . VAL A 1 107 ? -9.504 9.609 -3.088 1.00 66.94 107 VAL A CA 1
ATOM 862 C C . VAL A 1 107 ? -9.727 9.298 -1.601 1.00 66.94 107 VAL A C 1
ATOM 864 O O . VAL A 1 107 ? -9.713 8.137 -1.211 1.00 66.94 107 VAL A O 1
ATOM 867 N N . LYS A 1 108 ? -10.050 10.273 -0.740 1.00 63.16 108 LYS A N 1
ATOM 868 C CA . LYS A 1 108 ? -10.314 9.999 0.686 1.00 63.16 108 LYS A CA 1
ATOM 869 C C . LYS A 1 108 ? -11.579 9.185 0.932 1.00 63.16 108 LYS A C 1
ATOM 871 O O . LYS A 1 108 ? -11.627 8.365 1.855 1.00 63.16 108 LYS A O 1
ATOM 876 N N . THR A 1 109 ? -12.608 9.406 0.123 1.00 70.75 109 THR A N 1
ATOM 877 C CA . THR A 1 109 ? -13.908 8.735 0.260 1.00 70.75 109 THR A CA 1
ATOM 878 C C . THR A 1 109 ? -14.039 7.521 -0.652 1.00 70.75 109 THR A C 1
ATOM 880 O O . THR A 1 109 ? -14.909 6.678 -0.405 1.00 70.75 109 THR A O 1
ATOM 883 N N . THR A 1 110 ? -13.183 7.416 -1.672 1.00 83.50 110 THR A N 1
ATOM 884 C CA . THR A 1 110 ? -13.234 6.354 -2.677 1.00 83.50 110 THR A CA 1
ATOM 885 C C . THR A 1 110 ? -12.115 5.331 -2.554 1.00 83.50 110 THR A C 1
ATOM 887 O O . THR A 1 110 ? -12.358 4.201 -2.951 1.00 83.50 110 THR A O 1
ATOM 890 N N . ALA A 1 111 ? -10.950 5.658 -1.988 1.00 90.75 111 ALA A N 1
ATOM 891 C CA . ALA A 1 111 ? -9.835 4.715 -1.886 1.00 90.75 111 ALA A CA 1
ATOM 892 C C . ALA A 1 111 ? -10.161 3.497 -1.014 1.00 90.75 111 ALA A C 1
ATOM 894 O O . ALA A 1 111 ? -10.906 3.585 -0.025 1.00 90.75 111 ALA A O 1
ATOM 895 N N . GLY A 1 112 ? -9.542 2.374 -1.369 1.00 94.38 112 GLY A N 1
ATOM 896 C CA . GLY A 1 112 ? -9.502 1.178 -0.538 1.00 94.38 112 GLY A CA 1
ATOM 897 C C . GLY A 1 112 ? -8.624 1.365 0.700 1.00 94.38 112 GLY A C 1
ATOM 898 O O . GLY A 1 112 ? -7.873 2.336 0.816 1.00 94.38 112 GLY A O 1
ATOM 899 N N . GLN A 1 113 ? -8.705 0.432 1.647 1.00 93.06 113 GLN A N 1
ATOM 900 C CA . GLN A 1 113 ? -7.971 0.555 2.906 1.00 93.06 113 GLN A CA 1
ATOM 901 C C . GLN A 1 113 ? -6.464 0.547 2.701 1.00 93.06 113 GLN A C 1
ATOM 903 O O . GLN A 1 113 ? -5.788 1.414 3.237 1.00 93.06 113 GLN A O 1
ATOM 908 N N . ILE A 1 114 ? -5.946 -0.360 1.868 1.00 95.88 114 ILE A N 1
ATOM 909 C CA . ILE A 1 114 ? -4.501 -0.480 1.640 1.00 95.88 114 ILE A CA 1
ATOM 910 C C . ILE A 1 114 ? -3.927 0.747 0.942 1.00 95.88 114 ILE A C 1
ATOM 912 O O . ILE A 1 114 ? -2.837 1.171 1.315 1.00 95.88 114 ILE A O 1
ATOM 916 N N . GLU A 1 115 ? -4.676 1.353 0.014 1.00 96.12 115 GLU A N 1
ATOM 917 C CA . GLU A 1 115 ? -4.312 2.621 -0.629 1.00 96.12 115 GLU A CA 1
ATOM 918 C C . GLU A 1 115 ? -4.205 3.756 0.405 1.00 96.12 115 GLU A C 1
ATOM 920 O O . GLU A 1 115 ? -3.221 4.496 0.411 1.00 96.12 115 GLU A O 1
ATOM 925 N N . LYS A 1 116 ? -5.162 3.861 1.340 1.00 91.62 116 LYS A N 1
ATOM 926 C CA . LYS A 1 116 ? -5.124 4.864 2.420 1.00 91.62 116 LYS A CA 1
ATOM 927 C C . LYS A 1 116 ? -3.994 4.607 3.408 1.00 91.62 116 LYS A C 1
ATOM 929 O O . LYS A 1 116 ? -3.252 5.519 3.766 1.00 91.62 116 LYS A O 1
ATOM 934 N N . THR A 1 117 ? -3.894 3.377 3.890 1.00 93.38 117 THR A N 1
ATOM 935 C CA . THR A 1 117 ? -2.935 2.951 4.901 1.00 93.38 117 THR A CA 1
ATOM 936 C C . THR A 1 117 ? -2.641 1.460 4.701 1.00 93.38 117 THR A C 1
ATOM 938 O O . THR A 1 117 ? -3.553 0.641 4.797 1.00 93.38 117 THR A O 1
ATOM 941 N N . PRO A 1 118 ? -1.381 1.062 4.474 1.00 96.75 118 PRO A N 1
ATOM 942 C CA . PRO A 1 118 ? -0.177 1.868 4.666 1.00 96.75 118 PRO A CA 1
ATOM 943 C C . PRO A 1 118 ? 0.348 2.597 3.420 1.00 96.75 118 PRO A C 1
ATOM 945 O O . PRO A 1 118 ? 1.262 3.396 3.572 1.00 96.75 118 PRO A O 1
ATOM 948 N N . HIS A 1 119 ? -0.179 2.361 2.212 1.00 97.88 119 HIS A N 1
ATOM 949 C CA . HIS A 1 119 ? 0.423 2.852 0.957 1.00 97.88 119 HIS A CA 1
ATOM 950 C C . HIS A 1 119 ? 0.727 4.360 0.966 1.00 97.88 119 HIS A C 1
ATOM 952 O O . HIS A 1 119 ? 1.894 4.745 0.892 1.00 97.88 119 HIS A O 1
ATOM 958 N N . ASN A 1 120 ? -0.287 5.218 1.140 1.00 94.38 120 ASN A N 1
ATOM 959 C CA . ASN A 1 120 ? -0.077 6.672 1.130 1.00 94.38 120 ASN A CA 1
ATOM 960 C C . ASN A 1 120 ? 0.866 7.138 2.249 1.00 94.38 120 ASN A C 1
ATOM 962 O O . ASN A 1 120 ? 1.625 8.086 2.063 1.00 94.38 120 ASN A O 1
ATOM 966 N N . ILE A 1 121 ? 0.845 6.453 3.396 1.00 94.75 121 ILE A N 1
ATOM 967 C CA . ILE A 1 121 ? 1.714 6.773 4.530 1.00 94.75 121 ILE A CA 1
ATOM 968 C C . ILE A 1 121 ? 3.172 6.477 4.195 1.00 94.75 121 ILE A C 1
ATOM 970 O O . ILE A 1 121 ? 4.033 7.299 4.482 1.00 94.75 121 ILE A O 1
ATOM 974 N N . ILE A 1 122 ? 3.455 5.348 3.543 1.00 97.62 122 ILE A N 1
ATOM 975 C CA . ILE A 1 122 ? 4.817 4.979 3.146 1.00 97.62 122 ILE A CA 1
ATOM 976 C C . ILE A 1 122 ? 5.371 5.986 2.133 1.00 97.62 122 ILE A C 1
ATOM 978 O O . ILE A 1 122 ? 6.512 6.418 2.277 1.00 97.62 122 ILE A O 1
ATOM 982 N N . HIS A 1 123 ? 4.557 6.427 1.169 1.00 96.81 123 HIS A N 1
ATOM 983 C CA . HIS A 1 123 ? 4.930 7.512 0.259 1.00 96.81 123 HIS A CA 1
ATOM 984 C C . HIS A 1 123 ? 5.353 8.774 1.023 1.00 96.81 123 HIS A C 1
ATOM 986 O O . HIS A 1 123 ? 6.468 9.266 0.835 1.00 96.81 123 HIS A O 1
ATOM 992 N N . SER A 1 124 ? 4.489 9.276 1.914 1.00 94.00 124 SER A N 1
ATOM 993 C CA . SER A 1 124 ? 4.768 10.484 2.701 1.00 94.00 124 SER A CA 1
ATOM 994 C C . SER A 1 124 ? 5.939 10.314 3.671 1.00 94.00 124 SER A C 1
ATOM 996 O O . SER A 1 124 ? 6.693 11.257 3.879 1.00 94.00 124 SER A O 1
ATOM 998 N N . TRP A 1 125 ? 6.109 9.122 4.244 1.00 95.94 125 TRP A N 1
ATOM 999 C CA . TRP A 1 125 ? 7.216 8.805 5.137 1.00 95.94 125 TRP A CA 1
ATOM 1000 C C . TRP A 1 125 ? 8.545 8.787 4.370 1.00 95.94 125 TRP A C 1
ATOM 1002 O O . TRP A 1 125 ? 9.533 9.322 4.855 1.00 95.94 125 TRP A O 1
ATOM 1012 N N . THR A 1 126 ? 8.616 8.220 3.165 1.00 96.94 126 THR A N 1
ATOM 1013 C CA . THR A 1 126 ? 9.896 8.131 2.442 1.00 96.94 126 THR A CA 1
ATOM 1014 C C . THR A 1 126 ? 10.294 9.425 1.731 1.00 96.94 126 THR A C 1
ATOM 1016 O O . THR A 1 126 ? 11.487 9.722 1.680 1.00 96.94 126 THR A O 1
ATOM 1019 N N . GLY A 1 127 ? 9.341 10.184 1.179 1.00 96.06 127 GLY A N 1
ATOM 1020 C CA . GLY A 1 127 ? 9.629 11.437 0.469 1.00 96.06 127 GLY A CA 1
ATOM 1021 C C . GLY A 1 127 ? 10.275 12.506 1.354 1.00 96.06 127 GLY A C 1
ATOM 1022 O O . GLY A 1 127 ? 10.199 12.446 2.576 1.00 96.06 127 GLY A O 1
ATOM 1023 N N . THR A 1 128 ? 10.917 13.498 0.738 1.00 94.88 128 THR A N 1
ATOM 1024 C CA . THR A 1 128 ? 11.527 14.640 1.442 1.00 94.88 128 THR A CA 1
ATOM 1025 C C . THR A 1 128 ? 10.549 15.352 2.377 1.00 94.88 128 THR A C 1
ATOM 1027 O O . THR A 1 128 ? 9.338 15.404 2.155 1.00 94.88 128 THR A O 1
ATOM 1030 N N . SER A 1 129 ? 11.091 15.923 3.452 1.00 88.69 129 SER A N 1
ATOM 1031 C CA . SER A 1 129 ? 10.314 16.582 4.506 1.00 88.69 129 SER A CA 1
ATOM 1032 C C . SER A 1 129 ? 10.503 18.098 4.582 1.00 88.69 129 SER A C 1
ATOM 1034 O O . SER A 1 129 ? 9.786 18.744 5.347 1.00 88.69 129 SER A O 1
ATOM 1036 N N . ASP A 1 130 ? 11.437 18.660 3.807 1.00 85.12 130 ASP A N 1
ATOM 1037 C CA . ASP A 1 130 ? 11.802 20.084 3.856 1.00 85.12 130 ASP A CA 1
ATOM 1038 C C . ASP A 1 130 ? 10.673 20.994 3.346 1.00 85.12 130 ASP A C 1
ATOM 1040 O O . ASP A 1 130 ? 10.391 22.034 3.943 1.00 85.12 130 ASP A O 1
ATOM 1044 N N . ASP A 1 131 ? 9.983 20.576 2.280 1.00 85.94 131 ASP A N 1
ATOM 1045 C CA . ASP A 1 131 ? 8.781 21.228 1.761 1.00 85.94 131 ASP A CA 1
ATOM 1046 C C . ASP A 1 131 ? 7.593 20.262 1.810 1.00 85.94 131 ASP A C 1
ATOM 1048 O O . ASP A 1 131 ? 7.429 19.383 0.964 1.00 85.94 131 ASP A O 1
ATOM 1052 N N . ARG A 1 132 ? 6.712 20.459 2.797 1.00 80.75 132 ARG A N 1
ATOM 1053 C CA . ARG A 1 132 ? 5.495 19.647 2.967 1.00 80.75 132 ARG A CA 1
ATOM 1054 C C . ARG A 1 132 ? 4.523 19.751 1.795 1.00 80.75 132 ARG A C 1
ATOM 1056 O O . ARG A 1 132 ? 3.691 18.864 1.633 1.00 80.75 132 ARG A O 1
ATOM 1063 N N . SER A 1 133 ? 4.582 20.835 1.025 1.00 83.62 133 SER A N 1
ATOM 1064 C CA . SER A 1 133 ? 3.735 21.009 -0.156 1.00 83.62 133 SER A CA 1
ATOM 1065 C C . SER A 1 133 ? 4.287 20.283 -1.384 1.00 83.62 133 SER A C 1
ATOM 1067 O O . SER A 1 133 ? 3.573 20.130 -2.375 1.00 83.62 133 SER A O 1
ATOM 1069 N N . ASN A 1 134 ? 5.535 19.807 -1.312 1.00 88.50 134 ASN A N 1
ATOM 1070 C CA . ASN A 1 134 ? 6.216 19.135 -2.407 1.00 88.50 134 ASN A CA 1
ATOM 1071 C C . ASN A 1 134 ? 7.233 18.073 -1.922 1.00 88.50 134 ASN A C 1
ATOM 1073 O O . ASN A 1 134 ? 8.436 18.222 -2.157 1.00 88.50 134 ASN A O 1
ATOM 1077 N N . PRO A 1 135 ? 6.778 16.990 -1.263 1.00 92.00 135 PRO A N 1
ATOM 1078 C CA . PRO A 1 135 ? 7.653 15.953 -0.717 1.00 92.00 135 PRO A CA 1
ATOM 1079 C C . PRO A 1 135 ? 8.168 15.009 -1.815 1.00 92.00 135 PRO A C 1
ATOM 1081 O O . PRO A 1 135 ? 7.712 13.876 -1.960 1.00 92.00 135 PRO A O 1
ATOM 1084 N N . VAL A 1 136 ? 9.089 15.484 -2.648 1.00 94.94 136 VAL A N 1
ATOM 1085 C CA . VAL A 1 136 ? 9.735 14.689 -3.707 1.00 94.94 136 VAL A CA 1
ATOM 1086 C C . VAL A 1 136 ? 10.745 13.689 -3.123 1.00 94.94 136 VAL A C 1
ATOM 1088 O O . VAL A 1 136 ? 11.232 13.895 -2.025 1.00 94.94 136 VAL A O 1
ATOM 1091 N N . ASP A 1 137 ? 11.107 12.595 -3.777 1.00 96.62 137 ASP A N 1
ATOM 1092 C CA . ASP A 1 137 ? 10.425 12.039 -4.941 1.00 96.62 137 ASP A CA 1
ATOM 1093 C C . ASP A 1 137 ? 9.225 11.193 -4.486 1.00 96.62 137 ASP A C 1
ATOM 1095 O O . ASP A 1 137 ? 8.101 11.473 -4.913 1.00 96.62 137 ASP A O 1
ATOM 1099 N N . LEU A 1 138 ? 9.421 10.233 -3.566 1.00 96.69 138 LEU A N 1
ATOM 1100 C CA . LEU A 1 138 ? 8.398 9.237 -3.209 1.00 96.69 138 LEU A CA 1
ATOM 1101 C C . LEU A 1 138 ? 7.093 9.829 -2.654 1.00 96.69 138 LEU A C 1
ATOM 1103 O O . LEU A 1 138 ? 6.033 9.267 -2.907 1.00 96.69 138 LEU A O 1
ATOM 1107 N N . GLY A 1 139 ? 7.131 10.957 -1.948 1.00 94.38 139 GLY A N 1
ATOM 1108 C CA . GLY A 1 139 ? 5.945 11.557 -1.325 1.00 94.38 139 GLY A CA 1
ATOM 1109 C C . GLY A 1 139 ? 4.995 12.262 -2.296 1.00 94.38 139 GLY A C 1
ATOM 1110 O O . GLY A 1 139 ? 3.898 12.642 -1.890 1.00 94.38 139 GLY A O 1
ATOM 1111 N N . SER A 1 140 ? 5.375 12.423 -3.568 1.00 93.69 140 SER A N 1
ATOM 1112 C CA . SER A 1 140 ? 4.570 13.110 -4.582 1.00 93.69 140 SER A CA 1
ATOM 1113 C C . SER A 1 140 ? 4.325 12.226 -5.805 1.00 93.69 140 SER A C 1
ATOM 1115 O O . SER A 1 140 ? 5.261 11.763 -6.448 1.00 93.69 140 SER A O 1
ATOM 1117 N N . LEU A 1 141 ? 3.056 12.036 -6.194 1.00 92.62 141 LEU A N 1
ATOM 1118 C CA . LEU A 1 141 ? 2.669 11.123 -7.289 1.00 92.62 141 LEU A CA 1
ATOM 1119 C C . LEU A 1 141 ? 3.362 11.417 -8.631 1.00 92.62 141 LEU A C 1
ATOM 1121 O O . LEU A 1 141 ? 3.630 10.504 -9.405 1.00 92.62 141 LEU A O 1
ATOM 1125 N N . TYR A 1 142 ? 3.648 12.688 -8.931 1.00 94.50 142 TYR A N 1
ATOM 1126 C CA . TYR A 1 142 ? 4.270 13.080 -10.202 1.00 94.50 142 TYR A CA 1
ATOM 1127 C C . TYR A 1 142 ? 5.767 12.732 -10.280 1.00 94.50 142 TYR A C 1
ATOM 1129 O O . TYR A 1 142 ? 6.357 12.756 -11.364 1.00 94.50 142 TYR A O 1
ATOM 1137 N N . SER A 1 143 ? 6.390 12.453 -9.136 1.00 97.00 143 SER A N 1
ATOM 1138 C CA . SER A 1 143 ? 7.822 12.203 -8.998 1.00 97.00 143 SER A CA 1
ATOM 1139 C C . SER A 1 143 ? 8.142 10.845 -8.387 1.00 97.00 143 SER A C 1
ATOM 1141 O O . SER A 1 143 ? 9.266 10.385 -8.529 1.00 97.00 143 SER A O 1
ATOM 1143 N N . SER A 1 144 ? 7.175 10.170 -7.766 1.00 97.81 144 SER A N 1
ATOM 1144 C CA . SER A 1 144 ? 7.417 8.988 -6.938 1.00 97.81 144 SER A CA 1
ATOM 1145 C C . SER A 1 144 ? 8.176 7.881 -7.657 1.00 97.81 144 SER A C 1
ATOM 1147 O O . SER A 1 144 ? 9.078 7.289 -7.084 1.00 97.81 144 SER A O 1
ATOM 1149 N N . ALA A 1 145 ? 7.866 7.637 -8.930 1.00 97.75 145 ALA A N 1
ATOM 1150 C CA . ALA A 1 145 ? 8.498 6.586 -9.725 1.00 97.75 145 ALA A CA 1
ATOM 1151 C C . ALA A 1 145 ? 9.946 6.890 -10.167 1.00 97.75 145 ALA A C 1
ATOM 1153 O O . ALA A 1 145 ? 10.557 6.044 -10.827 1.00 97.75 145 ALA A O 1
ATOM 1154 N N . ARG A 1 146 ? 10.480 8.080 -9.847 1.00 98.25 146 ARG A N 1
ATOM 1155 C CA . ARG A 1 146 ? 11.897 8.429 -10.050 1.00 98.25 146 ARG A CA 1
ATOM 1156 C C . ARG A 1 146 ? 12.793 7.747 -9.019 1.00 98.25 146 ARG A C 1
ATOM 1158 O O . ARG A 1 146 ? 13.892 7.343 -9.382 1.00 98.25 146 ARG A O 1
ATOM 1165 N N . ASP A 1 147 ? 12.283 7.533 -7.805 1.00 98.44 147 ASP A N 1
ATOM 1166 C CA . ASP A 1 147 ? 12.960 6.747 -6.778 1.00 98.44 147 ASP A CA 1
ATOM 1167 C C . ASP A 1 147 ? 12.793 5.241 -7.077 1.00 98.44 147 ASP A C 1
ATOM 1169 O O . ASP A 1 147 ? 11.663 4.734 -7.089 1.00 98.44 147 ASP A O 1
ATOM 1173 N N . PRO A 1 148 ? 13.880 4.468 -7.269 1.00 98.31 148 PRO A N 1
ATOM 1174 C CA . PRO A 1 148 ? 13.798 3.031 -7.528 1.00 98.31 148 PRO A CA 1
ATOM 1175 C C . PRO A 1 148 ? 13.046 2.220 -6.457 1.00 98.31 148 PRO A C 1
ATOM 1177 O O . PRO A 1 148 ? 12.515 1.149 -6.772 1.00 98.31 148 PRO A O 1
ATOM 1180 N N . ILE A 1 149 ? 12.962 2.696 -5.206 1.00 98.62 149 ILE A N 1
ATOM 1181 C CA . ILE A 1 149 ? 12.227 1.992 -4.140 1.00 98.62 149 ILE A CA 1
ATOM 1182 C C . ILE A 1 149 ? 10.710 1.987 -4.370 1.00 98.62 149 ILE A C 1
ATOM 1184 O O . ILE A 1 149 ? 10.025 1.102 -3.856 1.00 98.62 149 ILE A O 1
ATOM 1188 N N . PHE A 1 150 ? 10.185 2.898 -5.199 1.00 98.81 150 PHE A N 1
ATOM 1189 C CA . PHE A 1 150 ? 8.781 2.932 -5.618 1.00 98.81 150 PHE A CA 1
ATOM 1190 C C . PHE A 1 150 ? 8.291 1.569 -6.105 1.00 98.81 150 PHE A C 1
ATOM 1192 O O . PHE A 1 150 ? 7.254 1.071 -5.667 1.00 98.81 150 PHE A O 1
ATOM 1199 N N . TYR A 1 151 ? 9.073 0.924 -6.970 1.00 98.75 151 TYR A N 1
ATOM 1200 C CA . TYR A 1 151 ? 8.696 -0.357 -7.558 1.00 98.75 151 TYR A CA 1
ATOM 1201 C C . TYR A 1 151 ? 8.702 -1.489 -6.523 1.00 98.75 151 TYR A C 1
ATOM 1203 O O . TYR A 1 151 ? 7.849 -2.370 -6.592 1.00 98.75 151 TYR A O 1
ATOM 1211 N N . ALA A 1 152 ? 9.598 -1.448 -5.531 1.00 98.75 152 ALA A N 1
ATOM 1212 C CA . ALA A 1 152 ? 9.605 -2.420 -4.438 1.00 98.75 152 ALA A CA 1
ATOM 1213 C C . ALA A 1 152 ? 8.479 -2.181 -3.426 1.00 98.75 152 ALA A C 1
ATOM 1215 O O . ALA A 1 152 ? 7.904 -3.142 -2.909 1.00 98.75 152 ALA A O 1
ATOM 1216 N N . HIS A 1 153 ? 8.130 -0.918 -3.162 1.00 98.88 153 HIS A N 1
ATOM 1217 C CA . HIS A 1 153 ? 6.954 -0.570 -2.373 1.00 98.88 153 HIS A CA 1
ATOM 1218 C C . HIS A 1 153 ? 5.683 -1.129 -3.029 1.00 98.88 153 HIS A C 1
ATOM 1220 O O . HIS A 1 153 ? 4.958 -1.901 -2.396 1.00 98.88 153 HIS A O 1
ATOM 1226 N N . HIS A 1 154 ? 5.465 -0.829 -4.313 1.00 98.88 154 HIS A N 1
ATOM 1227 C CA . HIS A 1 154 ? 4.298 -1.305 -5.056 1.00 98.88 154 HIS A CA 1
ATOM 1228 C C . HIS A 1 154 ? 4.290 -2.819 -5.286 1.00 98.88 154 HIS A C 1
ATOM 1230 O O . HIS A 1 154 ? 3.212 -3.407 -5.305 1.00 98.88 154 HIS A O 1
ATOM 1236 N N . ALA A 1 155 ? 5.449 -3.478 -5.375 1.00 98.81 155 ALA A N 1
ATOM 1237 C CA . ALA A 1 155 ? 5.509 -4.938 -5.367 1.00 98.81 155 ALA A CA 1
ATOM 1238 C C . ALA A 1 155 ? 4.954 -5.520 -4.054 1.00 98.81 155 ALA A C 1
ATOM 1240 O O . ALA A 1 155 ? 4.228 -6.509 -4.077 1.00 98.81 155 ALA A O 1
ATOM 1241 N N . ASN A 1 156 ? 5.201 -4.891 -2.896 1.00 98.88 156 ASN A N 1
ATOM 1242 C CA . ASN A 1 156 ? 4.576 -5.367 -1.658 1.00 98.88 156 ASN A CA 1
ATOM 1243 C C . ASN A 1 156 ? 3.080 -5.009 -1.572 1.00 98.88 156 ASN A C 1
ATOM 1245 O O . ASN A 1 156 ? 2.309 -5.763 -0.984 1.00 98.88 156 ASN A O 1
ATOM 1249 N N . VAL A 1 157 ? 2.638 -3.907 -2.190 1.00 98.81 157 VAL A N 1
ATOM 1250 C CA . VAL A 1 157 ? 1.203 -3.577 -2.318 1.00 98.81 157 VAL A CA 1
ATOM 1251 C C . VAL A 1 157 ? 0.474 -4.609 -3.187 1.00 98.81 157 VAL A C 1
ATOM 1253 O O . VAL A 1 157 ? -0.580 -5.105 -2.792 1.00 98.81 157 VAL A O 1
ATOM 1256 N N . ASP A 1 158 ? 1.055 -5.006 -4.318 1.00 98.75 158 ASP A N 1
ATOM 1257 C CA . ASP A 1 158 ? 0.539 -6.101 -5.149 1.00 98.75 158 ASP A CA 1
ATOM 1258 C C . ASP A 1 158 ? 0.544 -7.433 -4.375 1.00 98.75 158 ASP A C 1
ATOM 1260 O O . ASP A 1 158 ? -0.459 -8.150 -4.345 1.00 98.75 158 ASP A O 1
ATOM 1264 N N . ARG A 1 159 ? 1.611 -7.718 -3.613 1.00 98.75 159 ARG A N 1
ATOM 1265 C CA . ARG A 1 159 ? 1.650 -8.862 -2.688 1.00 98.75 159 ARG A CA 1
ATOM 1266 C C . ARG A 1 159 ? 0.499 -8.834 -1.679 1.00 98.75 159 ARG A C 1
ATOM 1268 O O . ARG A 1 159 ? -0.074 -9.895 -1.421 1.00 98.75 159 ARG A O 1
ATOM 1275 N N . MET A 1 160 ? 0.100 -7.673 -1.146 1.00 98.75 160 MET A N 1
ATOM 1276 C CA . MET A 1 160 ? -1.052 -7.583 -0.235 1.00 98.75 160 MET A CA 1
ATOM 1277 C C . MET A 1 160 ? -2.340 -8.073 -0.898 1.00 98.75 160 MET A C 1
ATOM 1279 O O . MET A 1 160 ? -3.084 -8.830 -0.276 1.00 98.75 160 MET A O 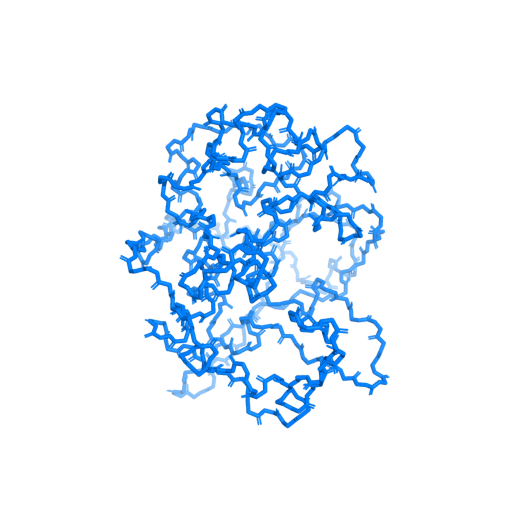1
ATOM 1283 N N . TRP A 1 161 ? -2.585 -7.738 -2.165 1.00 98.69 161 TRP A N 1
ATOM 1284 C CA . TRP A 1 161 ? -3.746 -8.263 -2.890 1.00 98.69 161 TRP A CA 1
ATOM 1285 C C . TRP A 1 161 ? -3.729 -9.791 -2.974 1.00 98.69 161 TRP A C 1
ATOM 1287 O O . TRP A 1 161 ? -4.733 -10.433 -2.659 1.00 98.69 161 TRP A O 1
ATOM 1297 N N . THR A 1 162 ? -2.573 -10.390 -3.274 1.00 98.25 162 THR A N 1
ATOM 1298 C CA . THR A 1 162 ? -2.444 -11.857 -3.322 1.00 98.25 162 THR A CA 1
ATOM 1299 C C . THR A 1 162 ? -2.701 -12.514 -1.962 1.00 98.25 162 THR A C 1
ATOM 1301 O O . THR A 1 162 ? -3.333 -13.570 -1.894 1.00 98.25 162 THR A O 1
ATOM 1304 N N . ILE A 1 163 ? -2.267 -11.886 -0.864 1.00 98.44 163 ILE A N 1
ATOM 1305 C CA . ILE A 1 163 ? -2.520 -12.369 0.500 1.00 98.44 163 ILE A CA 1
ATOM 1306 C C . ILE A 1 163 ? -4.008 -12.265 0.828 1.00 98.44 163 ILE A C 1
ATOM 1308 O O . ILE A 1 163 ? -4.590 -13.214 1.357 1.00 98.44 163 ILE A O 1
ATOM 1312 N N . TRP A 1 164 ? -4.629 -11.132 0.504 1.00 98.44 164 TRP A N 1
ATOM 1313 C CA . TRP A 1 164 ? -6.043 -10.896 0.754 1.00 98.44 164 TRP A CA 1
ATOM 1314 C C . TRP A 1 164 ? -6.926 -11.920 0.034 1.00 98.44 164 TRP A C 1
ATOM 1316 O O . TRP A 1 164 ? -7.777 -12.547 0.668 1.00 98.44 164 TRP A O 1
ATOM 1326 N N . LEU A 1 165 ? -6.657 -12.173 -1.249 1.00 97.38 165 LEU A N 1
ATOM 1327 C CA . LEU A 1 165 ? -7.363 -13.184 -2.038 1.00 97.38 165 LEU A CA 1
ATOM 1328 C C . LEU A 1 165 ? -7.144 -14.600 -1.488 1.00 97.38 165 LEU A C 1
ATOM 1330 O O . LEU A 1 165 ? -8.098 -15.309 -1.174 1.00 97.38 165 LEU A O 1
ATOM 1334 N N . ASN A 1 166 ? -5.882 -15.011 -1.342 1.00 95.94 166 ASN A N 1
ATOM 1335 C CA . ASN A 1 166 ? -5.542 -16.425 -1.170 1.00 95.94 166 ASN A CA 1
ATOM 1336 C C . ASN A 1 166 ? -5.522 -16.891 0.290 1.00 95.94 166 ASN A C 1
ATOM 1338 O O . ASN A 1 166 ? -5.620 -18.090 0.546 1.00 95.94 166 ASN A O 1
ATOM 1342 N N . LYS A 1 167 ? -5.353 -15.977 1.255 1.00 96.00 167 LYS A N 1
ATOM 1343 C CA . LYS A 1 167 ? -5.223 -16.320 2.684 1.00 96.00 167 LYS A CA 1
ATOM 1344 C C . LYS A 1 167 ? -6.342 -15.747 3.552 1.00 96.00 167 LYS A C 1
ATOM 1346 O O . LYS A 1 167 ? -6.594 -16.302 4.618 1.00 96.00 167 LYS A O 1
ATOM 1351 N N . LEU A 1 168 ? -7.006 -14.668 3.126 1.00 96.94 168 LEU A N 1
ATOM 1352 C CA . LEU A 1 168 ? -8.034 -13.984 3.927 1.00 96.94 168 LEU A CA 1
ATOM 1353 C C . LEU A 1 168 ? -9.464 -14.151 3.387 1.00 96.94 168 LEU A C 1
ATOM 1355 O O . LEU A 1 168 ? -10.400 -13.640 3.998 1.00 96.94 168 LEU A O 1
ATOM 1359 N N . GLY A 1 169 ? -9.650 -14.878 2.280 1.00 96.00 169 GLY A N 1
ATOM 1360 C CA . GLY A 1 169 ? -10.969 -15.104 1.679 1.00 96.00 169 GLY A CA 1
ATOM 1361 C C . GLY A 1 169 ? -11.528 -13.886 0.937 1.00 96.00 169 GLY A C 1
ATOM 1362 O O . GLY A 1 169 ? -12.741 -13.785 0.750 1.00 96.00 169 GLY A O 1
ATOM 1363 N N . GLY A 1 170 ? -10.658 -12.956 0.538 1.00 96.19 170 GLY A N 1
ATOM 1364 C CA . GLY A 1 170 ? -11.008 -11.828 -0.314 1.00 96.19 170 GLY A CA 1
ATOM 1365 C C . GLY A 1 170 ? -11.528 -12.267 -1.683 1.00 96.19 170 GLY A C 1
ATOM 1366 O O . GLY A 1 170 ? -11.242 -13.364 -2.161 1.00 96.19 170 GLY A O 1
ATOM 1367 N N . SER A 1 171 ? -12.297 -11.399 -2.335 1.00 96.56 171 SER A N 1
ATOM 1368 C CA . SER A 1 171 ? -12.865 -11.664 -3.661 1.00 96.56 171 SER A CA 1
ATOM 1369 C C . SER A 1 171 ? -12.770 -10.440 -4.564 1.00 96.56 171 SER A C 1
ATOM 1371 O O . SER A 1 171 ? -13.005 -9.314 -4.144 1.00 96.56 171 SER A O 1
ATOM 1373 N N . ASN A 1 172 ? -12.425 -10.642 -5.832 1.00 97.50 172 ASN A N 1
ATOM 1374 C CA . ASN A 1 172 ? -12.396 -9.547 -6.800 1.00 97.50 172 ASN A CA 1
ATOM 1375 C C . ASN A 1 172 ? -13.814 -9.059 -7.127 1.00 97.50 172 ASN A C 1
ATOM 1377 O O . ASN A 1 172 ? -14.792 -9.798 -6.977 1.00 97.50 172 ASN A O 1
ATOM 1381 N N . PHE A 1 173 ? -13.931 -7.830 -7.632 1.00 97.56 173 PHE A N 1
ATOM 1382 C CA . PHE A 1 173 ? -15.189 -7.387 -8.222 1.00 97.56 173 PHE A CA 1
ATOM 1383 C C . PHE A 1 173 ? -15.533 -8.227 -9.457 1.00 97.56 173 PHE A C 1
ATOM 1385 O O . PHE A 1 173 ? -14.673 -8.568 -10.268 1.00 97.56 173 PHE A O 1
ATOM 1392 N N . THR A 1 174 ? -16.822 -8.511 -9.627 1.00 97.06 174 THR A N 1
ATOM 1393 C CA . THR A 1 174 ? -17.375 -9.130 -10.843 1.00 97.06 174 THR A CA 1
ATOM 1394 C C . THR A 1 174 ? -18.078 -8.113 -11.746 1.00 97.06 174 THR A C 1
ATOM 1396 O O . THR A 1 174 ? -18.680 -8.485 -12.752 1.00 97.06 174 THR A O 1
ATOM 1399 N N . ASP A 1 175 ? -18.047 -6.835 -11.360 1.00 97.81 175 ASP A N 1
ATOM 1400 C CA . ASP A 1 175 ? -18.607 -5.718 -12.116 1.00 97.81 175 ASP A CA 1
ATOM 1401 C C . ASP A 1 175 ? -17.917 -5.609 -13.485 1.00 97.81 175 ASP A C 1
ATOM 1403 O O . ASP A 1 175 ? -16.691 -5.686 -13.595 1.00 97.81 175 ASP A O 1
ATOM 1407 N N . ARG A 1 176 ? -18.716 -5.471 -14.547 1.00 97.75 176 ARG A N 1
ATOM 1408 C CA . ARG A 1 176 ? -18.194 -5.446 -15.917 1.00 97.75 176 ARG A CA 1
ATOM 1409 C C . ARG A 1 176 ? -17.395 -4.179 -16.208 1.00 97.75 176 ARG A C 1
ATOM 1411 O O . ARG A 1 176 ? -16.406 -4.272 -16.927 1.00 97.75 176 ARG A O 1
ATOM 1418 N N . ASP A 1 177 ? -17.786 -3.033 -15.667 1.00 97.19 177 ASP A N 1
ATOM 1419 C CA . ASP A 1 177 ? -17.065 -1.783 -15.914 1.00 97.19 177 ASP A CA 1
ATOM 1420 C C . ASP A 1 177 ? -15.670 -1.862 -15.292 1.00 97.19 177 ASP A C 1
ATOM 1422 O O . ASP A 1 177 ? -14.690 -1.475 -15.926 1.00 97.19 177 ASP A O 1
ATOM 1426 N N . TRP A 1 178 ? -15.555 -2.482 -14.114 1.00 97.75 178 TRP A N 1
ATOM 1427 C CA . TRP A 1 178 ? -14.263 -2.780 -13.499 1.00 97.75 178 TRP A CA 1
ATOM 1428 C C . TRP A 1 178 ? -13.449 -3.775 -14.338 1.00 97.75 178 TRP A C 1
ATOM 1430 O O . TRP A 1 178 ? -12.360 -3.449 -14.801 1.00 97.75 178 TRP A O 1
ATOM 1440 N N . LEU A 1 179 ? -13.989 -4.965 -14.623 1.00 98.38 179 LEU A N 1
ATOM 1441 C CA . LEU A 1 179 ? -13.256 -6.029 -15.328 1.00 98.38 179 LEU A CA 1
ATOM 1442 C C . LEU A 1 179 ? -12.735 -5.609 -16.708 1.00 98.38 179 LEU A C 1
ATOM 1444 O O . LEU A 1 179 ? -11.651 -6.031 -17.115 1.00 98.38 179 LEU A O 1
ATOM 1448 N N . PHE A 1 180 ? -13.516 -4.811 -17.436 1.00 97.81 180 PHE A N 1
ATOM 1449 C CA . PHE A 1 180 ? -13.206 -4.389 -18.800 1.00 97.81 180 PHE A CA 1
ATOM 1450 C C . PHE A 1 180 ? -12.616 -2.975 -18.879 1.00 97.81 180 PHE A C 1
ATOM 1452 O O . PHE A 1 180 ? -12.447 -2.456 -19.985 1.00 97.81 180 PHE A O 1
ATOM 1459 N N . THR A 1 181 ? -12.255 -2.361 -17.747 1.00 97.81 181 THR A N 1
ATOM 1460 C CA . THR A 1 181 ? -11.419 -1.153 -17.744 1.00 97.81 181 THR A CA 1
ATOM 1461 C C . THR A 1 181 ? -10.075 -1.466 -18.399 1.00 97.81 181 THR A C 1
ATOM 1463 O O . THR A 1 181 ? -9.468 -2.500 -18.115 1.00 97.81 181 THR A O 1
ATOM 1466 N N . ASN A 1 182 ? -9.628 -0.582 -19.298 1.00 97.56 182 ASN A N 1
ATOM 1467 C CA . ASN A 1 182 ? -8.403 -0.757 -20.074 1.00 97.56 182 ASN A CA 1
ATOM 1468 C C . ASN A 1 182 ? -7.361 0.314 -19.747 1.00 97.56 182 ASN A C 1
ATOM 1470 O O . ASN A 1 182 ? -7.692 1.490 -19.615 1.00 97.56 182 ASN A O 1
ATOM 1474 N N . PHE A 1 183 ? -6.098 -0.096 -19.758 1.00 97.94 183 PHE A N 1
ATOM 1475 C CA . PHE A 1 183 ? -4.926 0.767 -19.653 1.00 97.94 183 PHE A CA 1
ATOM 1476 C C . PHE A 1 183 ? -3.997 0.529 -20.844 1.00 97.94 183 PHE A C 1
ATOM 1478 O O . PHE A 1 183 ? -4.082 -0.508 -21.507 1.00 97.94 183 PHE A O 1
ATOM 1485 N N . ILE A 1 184 ? -3.117 1.487 -21.132 1.00 98.25 184 ILE A N 1
ATOM 1486 C CA . ILE A 1 184 ? -2.094 1.359 -22.174 1.00 98.25 184 ILE A CA 1
ATOM 1487 C C . ILE A 1 184 ? -0.722 1.499 -21.519 1.00 98.25 184 ILE A C 1
ATOM 1489 O O . ILE A 1 184 ? -0.448 2.511 -20.880 1.00 98.25 184 ILE A O 1
ATOM 1493 N N . PHE A 1 185 ? 0.132 0.499 -21.721 1.00 98.06 185 PHE A N 1
ATOM 1494 C CA . PHE A 1 185 ? 1.533 0.500 -21.296 1.00 98.06 185 PHE A CA 1
ATOM 1495 C C . PHE A 1 185 ? 2.442 0.235 -22.494 1.00 98.06 185 PHE A C 1
ATOM 1497 O O . PHE A 1 185 ? 2.008 -0.350 -23.483 1.00 98.06 185 PHE A O 1
ATOM 1504 N N . TYR A 1 186 ? 3.706 0.638 -22.403 1.00 98.25 186 TYR A N 1
ATOM 1505 C CA . TYR A 1 186 ? 4.728 0.187 -23.344 1.00 98.25 186 TYR A CA 1
ATOM 1506 C C . TYR A 1 186 ? 5.321 -1.145 -22.869 1.00 98.25 186 TYR A C 1
ATOM 1508 O O . TYR A 1 186 ? 5.665 -1.272 -21.693 1.00 98.25 186 TYR A O 1
ATOM 1516 N N . SER A 1 187 ? 5.421 -2.125 -23.771 1.00 97.75 187 SER A N 1
ATOM 1517 C CA . SER A 1 187 ? 6.103 -3.401 -23.517 1.00 97.75 187 SER A CA 1
ATOM 1518 C C . SER A 1 187 ? 7.628 -3.263 -23.578 1.00 97.75 187 SER A C 1
ATOM 1520 O O . SER A 1 187 ? 8.169 -2.202 -23.901 1.00 97.75 187 SER A O 1
ATOM 1522 N N . GLU A 1 188 ? 8.329 -4.355 -23.294 1.00 97.12 188 GLU A N 1
ATOM 1523 C CA . GLU A 1 188 ? 9.774 -4.509 -23.447 1.00 97.12 188 GLU A CA 1
ATOM 1524 C C . GLU A 1 188 ? 10.274 -4.285 -24.885 1.00 97.12 188 GLU A C 1
ATOM 1526 O O . GLU A 1 188 ? 11.402 -3.837 -25.067 1.00 97.12 188 GLU A O 1
ATOM 1531 N N . GLU A 1 189 ? 9.423 -4.463 -25.901 1.00 97.44 189 GLU A N 1
ATOM 1532 C CA . GLU A 1 189 ? 9.714 -4.118 -27.302 1.00 97.44 189 GLU A CA 1
ATOM 153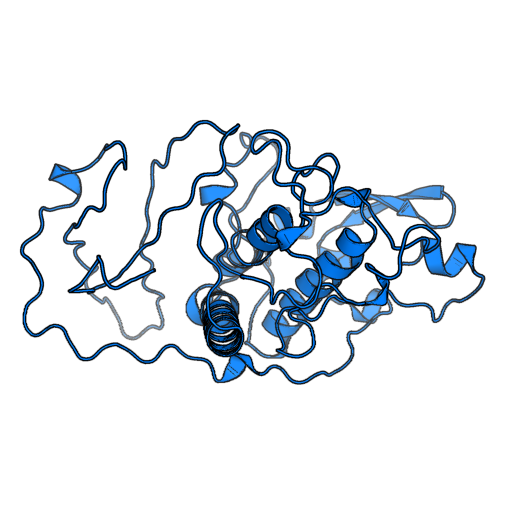3 C C . GLU A 1 189 ? 9.374 -2.663 -27.662 1.00 97.44 189 GLU A C 1
ATOM 1535 O O . GLU A 1 189 ? 9.303 -2.319 -28.846 1.00 97.44 189 GLU A O 1
ATOM 1540 N N . ALA A 1 190 ? 9.107 -1.811 -26.667 1.00 97.31 190 ALA A N 1
ATOM 1541 C CA . ALA A 1 190 ? 8.694 -0.418 -26.841 1.00 97.31 190 ALA A CA 1
ATOM 1542 C C . ALA A 1 190 ? 7.424 -0.249 -27.699 1.00 97.31 190 ALA A C 1
ATOM 1544 O O . ALA A 1 190 ? 7.253 0.748 -28.405 1.00 97.31 190 ALA A O 1
ATOM 1545 N N . LYS A 1 191 ? 6.492 -1.209 -27.619 1.00 98.19 191 LYS A N 1
ATOM 1546 C CA . LYS A 1 191 ? 5.198 -1.153 -28.316 1.00 98.19 191 LYS A CA 1
ATOM 1547 C C . LYS A 1 191 ? 4.064 -0.844 -27.341 1.00 98.19 191 LYS A C 1
ATOM 1549 O O . LYS A 1 191 ? 4.066 -1.382 -26.236 1.00 98.19 191 LYS A O 1
ATOM 1554 N N . PRO A 1 192 ? 3.071 -0.024 -27.727 1.00 97.94 192 PRO A N 1
ATOM 1555 C CA . PRO A 1 192 ? 1.898 0.195 -26.896 1.00 97.94 192 PRO A CA 1
ATOM 1556 C C . PRO A 1 192 ? 1.039 -1.074 -26.856 1.00 97.94 192 PRO A C 1
ATOM 1558 O O . PRO A 1 192 ? 0.617 -1.591 -27.891 1.00 97.94 192 PRO A O 1
ATOM 1561 N N . VAL A 1 193 ? 0.741 -1.546 -25.651 1.00 98.06 193 VAL A N 1
ATOM 1562 C CA . VAL A 1 193 ? -0.111 -2.703 -25.381 1.00 98.06 193 VAL A CA 1
ATOM 1563 C C . VAL A 1 193 ? -1.295 -2.246 -24.544 1.00 98.06 193 VAL A C 1
ATOM 1565 O O . VAL A 1 193 ? -1.136 -1.608 -23.503 1.00 98.06 193 VAL A O 1
ATOM 1568 N N . ARG A 1 194 ? -2.501 -2.577 -25.010 1.00 98.19 194 ARG A N 1
ATOM 1569 C CA . ARG A 1 194 ? -3.728 -2.396 -24.237 1.00 98.19 194 ARG A CA 1
ATOM 1570 C C . ARG A 1 194 ? -3.932 -3.612 -23.341 1.00 98.19 194 ARG A C 1
ATOM 1572 O O . ARG A 1 194 ? -3.987 -4.728 -23.848 1.00 98.19 194 ARG A O 1
ATOM 1579 N N . VAL A 1 195 ? -4.096 -3.381 -22.047 1.00 97.62 195 VAL A N 1
ATOM 1580 C CA . VAL A 1 195 ? -4.370 -4.419 -21.044 1.00 97.62 195 VAL A CA 1
ATOM 1581 C C . VAL A 1 195 ? -5.668 -4.107 -20.319 1.00 97.62 195 VAL A C 1
ATOM 1583 O O . VAL A 1 195 ? -6.016 -2.934 -20.173 1.00 97.62 195 VAL A O 1
ATOM 1586 N N . SER A 1 196 ? -6.377 -5.136 -19.858 1.00 97.94 196 SER A N 1
ATOM 1587 C CA . SER A 1 196 ? -7.593 -4.968 -19.061 1.00 97.94 196 SER A CA 1
ATOM 1588 C C . SER A 1 196 ? -7.459 -5.584 -17.672 1.00 97.94 196 SER A C 1
ATOM 1590 O O . SER A 1 196 ? -6.660 -6.500 -17.476 1.00 97.94 196 SER A O 1
ATOM 1592 N N . ILE A 1 197 ? -8.244 -5.101 -16.703 1.00 98.12 197 ILE A N 1
ATOM 1593 C CA . ILE A 1 197 ? -8.188 -5.595 -15.314 1.00 98.12 197 ILE A CA 1
ATOM 1594 C C . ILE A 1 197 ? -8.419 -7.110 -15.243 1.00 98.12 197 ILE A C 1
ATOM 1596 O O . ILE A 1 197 ? -7.706 -7.813 -14.533 1.00 98.12 197 ILE A O 1
ATOM 1600 N N . LYS A 1 198 ? -9.372 -7.654 -16.011 1.00 98.00 198 LYS A N 1
ATOM 1601 C CA . LYS A 1 198 ? -9.634 -9.106 -16.024 1.00 98.00 198 LYS A CA 1
ATOM 1602 C C . LYS A 1 198 ? -8.401 -9.953 -16.382 1.00 98.00 198 LYS A C 1
ATOM 1604 O O . LYS A 1 198 ? -8.348 -11.116 -15.988 1.00 98.00 198 LYS A O 1
ATOM 1609 N N . ASP A 1 199 ? -7.439 -9.393 -17.119 1.00 96.75 199 ASP A N 1
ATOM 1610 C CA . ASP A 1 199 ? -6.260 -10.116 -17.598 1.00 96.75 199 ASP A CA 1
ATOM 1611 C C . ASP A 1 199 ? -5.164 -10.196 -16.523 1.00 96.75 199 ASP A C 1
ATOM 1613 O O . ASP A 1 199 ? -4.265 -11.025 -16.645 1.00 96.75 199 ASP A O 1
ATOM 1617 N N . CYS A 1 200 ? -5.249 -9.391 -15.452 1.00 96.94 200 CYS A N 1
ATOM 1618 C CA . CYS A 1 200 ? -4.279 -9.403 -14.355 1.00 96.94 200 CYS A CA 1
ATOM 1619 C C . CYS A 1 200 ? -4.754 -10.109 -13.076 1.00 96.94 200 CYS A C 1
ATOM 1621 O O . CYS A 1 200 ? -3.976 -10.225 -12.136 1.00 96.94 200 CYS A O 1
ATOM 1623 N N . LEU A 1 201 ? -5.987 -10.635 -13.037 1.00 97.44 201 LEU A N 1
ATOM 1624 C CA . LEU A 1 201 ? -6.572 -11.271 -11.838 1.00 97.44 201 LEU A CA 1
ATOM 1625 C C . LEU A 1 201 ? -5.900 -12.579 -11.402 1.00 97.44 201 LEU A C 1
ATOM 1627 O O . LEU A 1 201 ? -6.165 -13.063 -10.304 1.00 97.44 201 LEU A O 1
ATOM 1631 N N . ASP A 1 202 ? -5.067 -13.159 -12.262 1.00 95.62 202 ASP A N 1
ATOM 1632 C CA . ASP A 1 202 ? -4.298 -14.367 -11.991 1.00 95.62 202 ASP A CA 1
ATOM 1633 C C . ASP A 1 202 ? -2.822 -14.103 -12.299 1.00 95.62 202 ASP A C 1
ATOM 1635 O O . ASP A 1 202 ? -2.376 -14.188 -13.446 1.00 95.62 202 ASP A O 1
ATOM 1639 N N . ILE A 1 203 ? -2.056 -13.794 -11.252 1.00 95.44 203 ILE A N 1
ATOM 1640 C CA . ILE A 1 203 ? -0.632 -13.462 -11.370 1.00 95.44 203 ILE A CA 1
ATOM 1641 C C . ILE A 1 203 ? 0.208 -14.621 -11.924 1.00 95.44 203 ILE A C 1
ATOM 1643 O O . ILE A 1 203 ? 1.260 -14.394 -12.521 1.00 95.44 203 ILE A O 1
ATOM 1647 N N . THR A 1 204 ? -0.275 -15.865 -11.814 1.00 94.44 204 THR A N 1
ATOM 1648 C CA . THR A 1 204 ? 0.440 -17.024 -12.361 1.00 94.44 204 THR A CA 1
ATOM 1649 C C . THR A 1 204 ? 0.406 -17.024 -13.888 1.00 94.44 204 THR A C 1
ATOM 1651 O O . THR A 1 204 ? 1.393 -17.396 -14.521 1.00 94.44 204 THR A O 1
ATOM 1654 N N . LYS A 1 205 ? -0.669 -16.501 -14.495 1.00 96.31 205 LYS A N 1
ATOM 1655 C CA . LYS A 1 205 ? -0.754 -16.267 -15.948 1.00 96.31 205 LYS A CA 1
ATOM 1656 C C . LYS A 1 205 ? 0.097 -15.089 -16.406 1.00 96.31 205 LYS A C 1
ATOM 1658 O O . LYS A 1 205 ? 0.506 -15.058 -17.561 1.00 96.31 205 LYS A O 1
ATOM 1663 N N . LEU A 1 206 ? 0.392 -14.155 -15.503 1.00 95.81 206 LEU A N 1
ATOM 1664 C CA . LEU A 1 206 ? 1.363 -13.083 -15.730 1.00 95.81 206 LEU A CA 1
ATOM 1665 C C . LEU A 1 206 ? 2.818 -13.553 -15.547 1.00 95.81 206 LEU A C 1
ATOM 1667 O O . LEU A 1 206 ? 3.748 -12.787 -15.801 1.00 95.81 206 LEU A O 1
ATOM 1671 N N . GLY A 1 207 ? 3.023 -14.807 -15.134 1.00 95.38 207 GLY A N 1
ATOM 1672 C CA . GLY A 1 207 ? 4.337 -15.436 -15.054 1.00 95.38 207 GLY A CA 1
ATOM 1673 C C . GLY A 1 207 ? 5.142 -15.068 -13.811 1.00 95.38 207 GLY A C 1
ATOM 1674 O O . GLY A 1 207 ? 6.366 -15.159 -13.852 1.00 95.38 207 GLY A O 1
ATOM 1675 N N . TYR A 1 208 ? 4.497 -14.654 -12.715 1.00 96.62 208 TYR A N 1
ATOM 1676 C CA . TYR A 1 208 ? 5.196 -14.383 -11.457 1.00 96.62 208 TYR A CA 1
ATOM 1677 C C . TYR A 1 208 ? 4.441 -14.888 -10.225 1.00 96.62 208 TYR A C 1
ATOM 1679 O O . TYR A 1 208 ? 3.251 -15.202 -10.258 1.00 96.62 208 TYR A O 1
ATOM 1687 N N . LYS A 1 209 ? 5.178 -14.987 -9.119 1.00 96.69 209 LYS A N 1
ATOM 1688 C CA . LYS A 1 209 ? 4.673 -15.278 -7.776 1.00 96.69 209 LYS A CA 1
ATOM 1689 C C . LYS A 1 209 ? 5.543 -14.565 -6.745 1.00 96.69 209 LYS A C 1
ATOM 1691 O O . LYS A 1 209 ? 6.691 -14.239 -7.036 1.00 96.69 209 LYS A O 1
ATOM 1696 N N . TYR A 1 210 ? 5.015 -14.383 -5.542 1.00 98.00 210 TYR A N 1
ATOM 1697 C CA . TYR A 1 210 ? 5.804 -13.912 -4.407 1.00 98.00 210 TYR A CA 1
ATOM 1698 C C . TYR A 1 210 ? 6.446 -15.077 -3.660 1.00 98.00 210 TYR A C 1
ATOM 1700 O O . TYR A 1 210 ? 5.905 -16.182 -3.620 1.00 98.00 210 TYR A O 1
ATOM 1708 N N . GLU A 1 211 ? 7.602 -14.809 -3.061 1.00 97.00 211 GLU A N 1
ATOM 1709 C CA . GLU A 1 211 ? 8.212 -15.707 -2.087 1.00 97.00 211 GLU A CA 1
ATOM 1710 C C . GLU A 1 211 ? 7.303 -15.860 -0.855 1.00 97.00 211 GLU A C 1
ATOM 1712 O O . GLU A 1 211 ? 6.728 -14.887 -0.351 1.00 97.00 211 GLU A O 1
ATOM 1717 N N . ASP A 1 212 ? 7.187 -17.091 -0.354 1.00 95.88 212 ASP A N 1
ATOM 1718 C CA . ASP A 1 212 ? 6.463 -17.388 0.878 1.00 95.88 212 ASP A CA 1
ATOM 1719 C C . ASP A 1 212 ? 7.301 -16.985 2.098 1.00 95.88 212 ASP A C 1
ATOM 1721 O O . ASP A 1 212 ? 8.101 -17.757 2.624 1.00 95.88 212 ASP A O 1
ATOM 1725 N N . VAL A 1 213 ? 7.077 -15.763 2.575 1.00 97.62 213 VAL A N 1
ATOM 1726 C CA . VAL A 1 213 ? 7.664 -15.244 3.819 1.00 97.62 213 VAL A CA 1
ATOM 1727 C C . VAL A 1 213 ? 6.630 -15.212 4.956 1.00 97.62 213 VAL A C 1
ATOM 1729 O O . VAL A 1 213 ? 5.427 -15.099 4.685 1.00 97.62 213 VAL A O 1
ATOM 1732 N N . PRO A 1 214 ? 7.051 -15.293 6.237 1.00 97.88 214 PRO A N 1
ATOM 1733 C CA . PRO A 1 214 ? 6.136 -15.203 7.373 1.00 97.88 214 PRO A CA 1
ATOM 1734 C C . PRO A 1 214 ? 5.274 -13.935 7.348 1.00 97.88 214 PRO A C 1
ATOM 1736 O O . PRO A 1 214 ? 5.751 -12.857 7.001 1.00 97.88 214 PRO A O 1
ATOM 1739 N N . ILE A 1 215 ? 4.017 -14.065 7.781 1.00 98.31 215 ILE A N 1
ATOM 1740 C CA . ILE A 1 215 ? 3.032 -12.973 7.839 1.00 98.31 215 ILE A CA 1
ATOM 1741 C C . ILE A 1 215 ? 2.670 -12.716 9.316 1.00 98.31 215 ILE A C 1
ATOM 1743 O O . ILE A 1 215 ? 1.646 -13.203 9.807 1.00 98.31 215 ILE A O 1
ATOM 1747 N N . PRO A 1 216 ? 3.533 -12.015 10.076 1.00 97.94 216 PRO A N 1
ATOM 1748 C CA . PRO A 1 216 ? 3.428 -11.922 11.536 1.00 97.94 216 PRO A CA 1
ATOM 1749 C C . PRO A 1 216 ? 2.195 -11.148 12.019 1.00 97.94 216 PRO A C 1
ATOM 1751 O O . PRO A 1 216 ? 1.736 -11.352 13.142 1.00 97.94 216 PRO A O 1
ATOM 1754 N N . TRP A 1 217 ? 1.616 -10.294 11.174 1.00 98.06 217 TRP A N 1
ATOM 1755 C CA . TRP A 1 217 ? 0.441 -9.501 11.520 1.00 98.06 217 TRP A CA 1
ATOM 1756 C C . TRP A 1 217 ? -0.870 -10.296 11.535 1.00 98.06 217 TRP A C 1
ATOM 1758 O O . TRP A 1 217 ? -1.851 -9.783 12.060 1.00 98.06 217 TRP A O 1
ATOM 1768 N N . LEU A 1 218 ? -0.924 -11.550 11.056 1.00 96.88 218 LEU A N 1
ATOM 1769 C CA . LEU A 1 218 ? -2.155 -12.367 11.098 1.00 96.88 218 LEU A CA 1
ATOM 1770 C C . LEU A 1 218 ? -2.708 -12.549 12.524 1.00 96.88 218 LEU A C 1
ATOM 1772 O O . LEU A 1 218 ? -3.920 -12.648 12.714 1.00 96.88 218 LEU A O 1
ATOM 1776 N N . GLY A 1 219 ? -1.826 -12.577 13.528 1.00 93.00 219 GLY A N 1
ATOM 1777 C CA . GLY A 1 219 ? -2.181 -12.696 14.946 1.00 93.00 219 GLY A CA 1
ATOM 1778 C C . GLY A 1 219 ? -2.215 -11.370 15.714 1.00 93.00 219 GLY A C 1
ATOM 1779 O O . GLY A 1 219 ? -2.525 -11.373 16.904 1.00 93.00 219 GLY A O 1
ATOM 1780 N N . ALA A 1 220 ? -1.911 -10.240 15.071 1.00 94.12 220 ALA A N 1
ATOM 1781 C CA . ALA A 1 220 ? -1.693 -8.947 15.726 1.00 94.12 220 ALA A CA 1
ATOM 1782 C C . ALA A 1 220 ? -2.994 -8.169 15.994 1.00 94.12 220 ALA A C 1
ATOM 1784 O O . ALA A 1 220 ? -3.068 -6.953 15.834 1.00 94.12 220 ALA A O 1
ATOM 1785 N N . LYS A 1 221 ? -4.056 -8.869 16.405 1.00 90.69 221 LYS A N 1
ATOM 1786 C CA . LYS A 1 221 ? -5.317 -8.219 16.758 1.00 90.69 221 LYS A CA 1
ATOM 1787 C C . LYS A 1 221 ? -5.109 -7.311 17.969 1.00 90.69 221 LYS A C 1
ATOM 1789 O O . LYS A 1 221 ? -4.696 -7.785 19.029 1.00 90.69 221 LYS A O 1
ATOM 1794 N N . ALA A 1 222 ? -5.482 -6.038 17.833 1.00 81.12 222 ALA A N 1
ATOM 1795 C CA . ALA A 1 222 ? -5.464 -5.094 18.943 1.00 81.12 222 ALA A CA 1
ATOM 1796 C C . ALA A 1 222 ? -6.255 -5.648 20.141 1.00 81.12 222 ALA A C 1
ATOM 1798 O O . ALA A 1 222 ? -7.388 -6.128 20.002 1.00 81.12 222 ALA A O 1
ATOM 1799 N N . LYS A 1 223 ? -5.649 -5.588 21.330 1.00 79.19 223 LYS A N 1
ATOM 1800 C CA . LYS A 1 223 ? -6.315 -5.966 22.578 1.00 79.19 223 LYS A CA 1
ATOM 1801 C C . LYS A 1 223 ? -7.242 -4.819 22.981 1.00 79.19 223 LYS A C 1
ATOM 1803 O O . LYS A 1 223 ? -6.746 -3.708 23.156 1.00 79.19 223 LYS A O 1
ATOM 1808 N N . PRO A 1 224 ? -8.558 -5.052 23.137 1.00 75.62 224 PRO A N 1
ATOM 1809 C CA . PRO A 1 224 ? -9.455 -4.010 23.612 1.00 75.62 224 PRO A CA 1
ATOM 1810 C C . PRO A 1 224 ? -8.963 -3.485 24.959 1.00 75.62 224 PRO A C 1
ATOM 1812 O O . PRO A 1 224 ? -8.678 -4.279 25.863 1.00 75.62 224 PRO A O 1
ATOM 1815 N N . ARG A 1 225 ? -8.888 -2.160 25.108 1.00 71.62 225 ARG A N 1
ATOM 1816 C CA . ARG A 1 225 ? -8.735 -1.544 26.426 1.00 71.62 225 ARG A CA 1
ATOM 1817 C C . ARG A 1 225 ? -9.917 -1.994 27.296 1.00 71.62 225 ARG A C 1
ATOM 1819 O O . ARG A 1 225 ? -11.017 -2.238 26.789 1.00 71.62 225 ARG A O 1
ATOM 1826 N N . ALA A 1 226 ? -9.674 -2.202 28.591 1.00 65.62 226 ALA A N 1
ATOM 1827 C CA . ALA A 1 226 ? -10.736 -2.582 29.520 1.00 65.62 226 ALA A CA 1
ATOM 1828 C C . ALA A 1 226 ? -11.906 -1.596 29.381 1.00 65.62 226 ALA A C 1
ATOM 1830 O O . ALA A 1 226 ? -11.667 -0.402 29.232 1.00 65.62 226 ALA A O 1
ATOM 1831 N N . LYS A 1 227 ? -13.152 -2.098 29.393 1.00 58.78 227 LYS A N 1
ATOM 1832 C CA . LYS A 1 227 ? -14.350 -1.266 29.202 1.00 58.78 227 LYS A CA 1
ATOM 1833 C C . LYS A 1 227 ? -14.262 -0.012 30.070 1.00 58.78 227 LYS A C 1
ATOM 1835 O O . LYS A 1 227 ? -14.174 -0.134 31.295 1.00 58.78 227 LYS A O 1
ATOM 1840 N N . ALA A 1 228 ? -14.375 1.147 29.429 1.00 57.97 228 ALA A N 1
ATOM 1841 C CA . ALA A 1 228 ? -14.668 2.396 30.103 1.00 57.97 228 ALA A CA 1
ATOM 1842 C C . ALA A 1 228 ? -15.814 2.173 31.098 1.00 57.97 228 ALA A C 1
ATOM 1844 O O . ALA A 1 228 ? -16.868 1.636 30.735 1.00 57.97 228 ALA A O 1
ATOM 1845 N N . LYS A 1 229 ? -15.613 2.543 32.368 1.00 58.16 229 LYS A N 1
ATOM 1846 C CA . LYS A 1 229 ? -16.649 2.383 33.407 1.00 58.16 229 LYS A CA 1
ATOM 1847 C C . LYS A 1 229 ? -17.869 3.271 33.134 1.00 58.16 229 LYS A C 1
ATOM 1849 O O . LYS A 1 229 ? -18.963 2.948 33.587 1.00 58.16 229 LYS A O 1
ATOM 1854 N N . THR A 1 230 ? -17.683 4.344 32.368 1.00 63.38 230 THR A N 1
ATOM 1855 C CA . THR A 1 230 ? -18.706 5.317 31.977 1.00 63.38 230 THR A CA 1
ATOM 1856 C C . THR A 1 230 ? -18.351 5.907 30.617 1.00 63.38 230 THR A C 1
ATOM 1858 O O . THR A 1 230 ? -17.251 6.426 30.453 1.00 63.38 230 THR A O 1
ATOM 1861 N N . LEU A 1 231 ? -19.276 5.854 29.656 1.00 65.62 231 LEU A N 1
ATOM 1862 C CA . LEU A 1 231 ? -19.141 6.614 28.411 1.00 65.62 231 LEU A CA 1
ATOM 1863 C C . LEU A 1 231 ? -19.367 8.106 28.720 1.00 65.62 231 LEU A C 1
ATOM 1865 O O . LEU A 1 231 ? -20.328 8.420 29.430 1.00 65.62 231 LEU A O 1
ATOM 1869 N N . PRO A 1 232 ? -18.527 9.024 28.213 1.00 66.50 232 PRO A N 1
ATOM 1870 C CA . PRO A 1 232 ? -18.773 10.453 28.348 1.00 66.50 232 PRO A CA 1
ATOM 1871 C C . PRO A 1 232 ? -20.115 10.839 27.707 1.00 66.50 232 PRO A C 1
ATOM 1873 O O . PRO A 1 232 ? -20.502 10.293 26.673 1.00 66.50 232 PRO A O 1
ATOM 1876 N N . SER A 1 233 ? -20.820 11.808 28.296 1.00 77.06 233 SER A N 1
ATOM 1877 C CA . SER A 1 233 ? -21.962 12.439 27.627 1.00 77.06 233 SER A CA 1
ATOM 1878 C C . SER A 1 233 ? -21.449 13.233 26.426 1.00 77.06 233 SER A C 1
ATOM 1880 O O . SER A 1 233 ? -20.603 14.111 26.591 1.00 77.06 233 SER A O 1
ATOM 1882 N N . ALA A 1 234 ? -21.969 12.949 25.235 1.00 84.62 234 ALA A N 1
ATOM 1883 C CA . ALA A 1 234 ? -21.622 13.647 24.002 1.00 84.62 234 ALA A CA 1
ATOM 1884 C C . ALA A 1 234 ? -22.889 13.958 23.178 1.00 84.62 234 ALA A C 1
ATOM 1886 O O . ALA A 1 234 ? -23.882 13.233 23.292 1.00 84.62 234 ALA A O 1
ATOM 1887 N N . PRO A 1 235 ? -22.889 15.047 22.390 1.00 90.69 235 PRO A N 1
ATOM 1888 C CA . PRO A 1 235 ? -24.033 15.444 21.569 1.00 90.69 235 PRO A CA 1
ATOM 1889 C C . PRO A 1 235 ? -24.320 14.450 20.432 1.00 90.69 235 PRO A C 1
ATOM 1891 O O . PRO A 1 235 ? -23.475 13.635 20.048 1.00 90.69 235 PRO A O 1
ATOM 1894 N N . ASP A 1 236 ? -25.531 14.536 19.878 1.00 91.19 236 ASP A N 1
ATOM 1895 C CA . ASP A 1 236 ? -25.891 13.832 18.642 1.00 91.19 236 ASP A CA 1
ATOM 1896 C C . ASP A 1 236 ? -25.117 14.454 17.456 1.00 91.19 236 ASP A C 1
ATOM 1898 O O . ASP A 1 236 ? -24.963 15.680 17.430 1.00 91.19 236 ASP A O 1
ATOM 1902 N N . PRO A 1 237 ? -24.630 13.670 16.470 1.00 92.25 237 PRO A N 1
ATOM 1903 C CA . PRO A 1 237 ? -23.923 14.192 15.299 1.00 92.25 237 PRO A CA 1
ATOM 1904 C C . PRO A 1 237 ? -24.628 15.372 14.617 1.00 92.25 237 PRO A C 1
ATOM 1906 O O . PRO A 1 237 ? -23.964 16.329 14.220 1.00 92.25 237 PRO A O 1
ATOM 1909 N N . ALA A 1 238 ? -25.964 15.362 14.550 1.00 91.75 238 ALA A N 1
ATOM 1910 C CA . ALA A 1 238 ? -26.742 16.436 13.928 1.00 91.75 238 ALA A CA 1
ATOM 1911 C C . ALA A 1 238 ? -26.611 17.800 14.639 1.00 91.75 238 ALA A C 1
ATOM 1913 O O . ALA A 1 238 ? -26.987 18.822 14.075 1.00 91.75 238 ALA A O 1
ATOM 1914 N N . GLN A 1 239 ? -26.105 17.827 15.875 1.00 93.50 239 GLN A N 1
ATOM 1915 C CA . GLN A 1 239 ? -25.872 19.049 16.653 1.00 93.50 239 GLN A CA 1
ATOM 1916 C C . GLN A 1 239 ? -24.450 19.601 16.493 1.00 93.50 239 GLN A C 1
ATOM 1918 O O . GLN A 1 239 ? -24.182 20.713 16.940 1.00 93.50 239 GLN A O 1
ATOM 1923 N N . VAL A 1 240 ? -23.535 18.818 15.914 1.00 93.00 240 VAL A N 1
ATOM 1924 C CA . VAL A 1 240 ? -22.112 19.168 15.793 1.00 93.00 240 VAL A CA 1
ATOM 1925 C C . VAL A 1 240 ? -21.728 19.468 14.351 1.00 93.00 240 VAL A C 1
ATOM 1927 O O . VAL A 1 240 ? -20.966 20.398 14.120 1.00 93.00 240 VAL A O 1
ATOM 1930 N N . PHE A 1 241 ? -22.232 18.695 13.388 1.00 93.94 241 PHE A N 1
ATOM 1931 C CA . PHE A 1 241 ? -21.840 18.821 11.984 1.00 93.94 241 PHE A CA 1
ATOM 1932 C C . PHE A 1 241 ? -22.733 19.808 11.205 1.00 93.94 241 PHE A C 1
ATOM 1934 O O . PHE A 1 241 ? -23.933 19.878 11.479 1.00 93.94 241 PHE A O 1
ATOM 1941 N N . PRO A 1 242 ? -22.192 20.516 10.190 1.00 93.56 242 PRO A N 1
ATOM 1942 C CA . PRO A 1 242 ? -20.790 20.514 9.749 1.00 93.56 242 PRO A CA 1
ATOM 1943 C C . PRO A 1 242 ? -19.868 21.311 10.693 1.00 93.56 242 PRO A C 1
ATOM 1945 O O . PRO A 1 242 ? -20.291 22.295 11.294 1.00 93.56 242 PRO A O 1
ATOM 1948 N N . ILE A 1 243 ? -18.600 20.900 10.809 1.00 93.50 243 ILE A N 1
ATOM 1949 C CA . ILE A 1 243 ? -17.607 21.535 11.692 1.00 93.50 243 ILE A CA 1
ATOM 1950 C C . ILE A 1 243 ? -16.205 21.527 11.073 1.00 93.50 243 ILE A C 1
ATOM 1952 O O . ILE A 1 243 ? -15.817 20.563 10.415 1.00 93.50 243 ILE A O 1
ATOM 1956 N N . THR A 1 244 ? -15.420 22.572 11.348 1.00 93.56 244 THR A N 1
ATOM 1957 C CA . THR A 1 244 ? -13.965 22.562 11.138 1.00 93.56 244 THR A CA 1
ATOM 1958 C C . THR A 1 244 ? -13.298 21.782 12.269 1.00 93.56 244 THR A C 1
ATOM 1960 O O . THR A 1 244 ? -13.382 22.183 13.426 1.00 93.56 244 THR A O 1
ATOM 1963 N N . LEU A 1 245 ? -12.628 20.672 11.950 1.00 91.25 245 LEU A N 1
ATOM 1964 C CA . LEU A 1 245 ? -11.975 19.812 12.942 1.00 91.25 245 LEU A CA 1
ATOM 1965 C C . LEU A 1 245 ? -10.612 20.387 13.377 1.00 91.25 245 LEU A C 1
ATOM 1967 O O . LEU A 1 245 ? -9.566 19.950 12.906 1.00 91.25 245 LEU A O 1
ATOM 1971 N N . ASP A 1 246 ? -10.628 21.382 14.266 1.00 89.56 246 ASP A N 1
ATOM 1972 C CA . ASP A 1 246 ? -9.438 22.042 14.833 1.00 89.56 246 ASP A CA 1
ATOM 1973 C C . ASP A 1 246 ? -8.982 21.452 16.185 1.00 89.56 246 ASP A C 1
ATOM 1975 O O . ASP A 1 246 ? -7.868 21.707 16.644 1.00 89.56 246 ASP A O 1
ATOM 1979 N N . LYS A 1 247 ? -9.833 20.638 16.819 1.00 88.00 247 LYS A N 1
ATOM 1980 C CA . LYS A 1 247 ? -9.588 19.940 18.090 1.00 88.00 247 LYS A CA 1
ATOM 1981 C C . LYS A 1 247 ? -10.342 18.603 18.146 1.00 88.00 247 LYS A C 1
ATOM 1983 O O . LYS A 1 247 ? -11.284 18.413 17.375 1.00 88.00 247 LYS A O 1
ATOM 1988 N N . PRO A 1 248 ? -9.993 17.689 19.072 1.00 87.44 248 PRO A N 1
ATOM 1989 C CA . PRO A 1 248 ? -10.757 16.461 19.275 1.00 87.44 248 PRO A CA 1
ATOM 1990 C C . PRO A 1 248 ? -12.232 16.745 19.596 1.00 87.44 248 PRO A C 1
ATOM 1992 O O . PRO A 1 248 ? -12.544 17.606 20.423 1.00 87.44 248 PRO A O 1
ATOM 1995 N N . ILE A 1 249 ? -13.134 15.990 18.965 1.00 88.69 249 ILE A N 1
ATOM 1996 C CA . ILE A 1 249 ? -14.581 16.035 19.211 1.00 88.69 249 ILE A CA 1
ATOM 1997 C C . ILE A 1 249 ? -15.103 14.644 19.568 1.00 88.69 249 ILE A C 1
ATOM 1999 O O . ILE A 1 249 ? -14.544 13.637 19.144 1.00 88.69 249 ILE A O 1
ATOM 2003 N N . ASN A 1 250 ? -16.210 14.599 20.309 1.00 88.12 250 ASN A N 1
ATOM 2004 C CA . ASN A 1 250 ? -16.920 13.368 20.643 1.00 88.12 250 ASN A CA 1
ATOM 2005 C C . ASN A 1 250 ? -18.392 13.513 20.247 1.00 88.12 250 ASN A C 1
ATOM 2007 O O . ASN A 1 250 ? -19.002 14.546 20.523 1.00 88.12 250 ASN A O 1
ATOM 2011 N N . VAL A 1 251 ? -18.967 12.474 19.641 1.00 90.44 251 VAL A N 1
ATOM 2012 C CA . VAL A 1 251 ? -20.390 12.404 19.266 1.00 90.44 251 VAL A CA 1
ATOM 2013 C C . VAL A 1 251 ? -20.958 11.019 19.575 1.00 90.44 251 VAL A C 1
ATOM 2015 O O . VAL A 1 251 ? -20.234 10.024 19.527 1.00 90.44 251 VAL A O 1
ATOM 2018 N N . ILE A 1 252 ? -22.258 10.935 19.869 1.00 89.69 252 ILE A N 1
ATOM 2019 C CA . ILE A 1 252 ? -22.951 9.653 20.076 1.00 89.69 252 ILE A CA 1
ATOM 2020 C C . ILE A 1 252 ? -23.627 9.212 18.779 1.00 89.69 252 ILE A C 1
ATOM 2022 O O . ILE A 1 252 ? -24.676 9.728 18.400 1.00 89.69 252 ILE A O 1
ATOM 2026 N N . VAL A 1 253 ? -23.064 8.199 18.122 1.00 89.81 253 VAL A N 1
ATOM 2027 C CA . VAL A 1 253 ? -23.650 7.613 16.908 1.00 89.81 253 VAL A CA 1
ATOM 2028 C C . VAL A 1 253 ? -24.582 6.460 17.279 1.00 89.81 253 VAL A C 1
ATOM 2030 O O . VAL A 1 253 ? -24.170 5.467 17.885 1.00 89.81 253 VAL A O 1
ATOM 2033 N N . LYS A 1 254 ? -25.862 6.571 16.904 1.00 89.06 254 LYS A N 1
ATOM 2034 C CA . LYS A 1 254 ? -26.844 5.498 17.114 1.00 89.06 254 LYS A CA 1
ATOM 2035 C C . LYS A 1 254 ? -26.547 4.331 16.179 1.00 89.06 254 LYS A C 1
ATOM 2037 O O . LYS A 1 254 ? -26.514 4.492 14.963 1.00 89.06 254 LYS A O 1
ATOM 2042 N N . ARG A 1 255 ? -26.396 3.138 16.751 1.00 88.19 255 ARG A N 1
ATOM 2043 C CA . ARG A 1 255 ? -26.231 1.906 15.975 1.00 88.19 255 ARG A CA 1
ATOM 2044 C C . ARG A 1 255 ? -27.550 1.510 15.302 1.00 88.19 255 ARG A C 1
ATOM 2046 O O . ARG A 1 255 ? -28.605 1.631 15.936 1.00 88.19 255 ARG A O 1
ATOM 2053 N N . PRO A 1 256 ? -27.520 1.007 14.058 1.00 84.38 256 PRO A N 1
ATOM 2054 C CA . PRO A 1 256 ? -28.716 0.491 13.408 1.00 84.38 256 PRO A CA 1
ATOM 2055 C C . PRO A 1 256 ? -29.280 -0.704 14.191 1.00 84.38 256 PRO A C 1
ATOM 2057 O O . PRO A 1 256 ? -28.543 -1.491 14.792 1.00 84.38 256 PRO A O 1
ATOM 2060 N N . LYS A 1 257 ? -30.609 -0.863 14.193 1.00 75.31 257 LYS A N 1
ATOM 2061 C CA . LYS A 1 257 ? -31.240 -2.062 14.762 1.00 75.31 257 LYS A CA 1
ATOM 2062 C C . LYS A 1 257 ? -30.797 -3.276 13.941 1.00 75.31 257 LYS A C 1
ATOM 2064 O O . LYS A 1 257 ? -30.950 -3.274 12.723 1.00 75.31 257 LYS A O 1
ATOM 2069 N N . LYS A 1 258 ? -30.273 -4.317 14.598 1.00 64.88 258 LYS A N 1
ATOM 2070 C CA . LYS A 1 258 ? -29.995 -5.598 13.934 1.00 64.88 258 LYS A CA 1
ATOM 2071 C C . LYS A 1 258 ? -31.308 -6.181 13.413 1.00 64.88 258 LYS A C 1
ATOM 2073 O O . LYS A 1 258 ? -32.176 -6.527 14.211 1.00 64.88 258 LYS A O 1
ATOM 2078 N N . PHE A 1 259 ? -31.437 -6.310 12.098 1.00 48.69 259 PHE A N 1
ATOM 2079 C CA . PHE A 1 259 ? -32.530 -7.041 11.465 1.00 48.69 259 PHE A CA 1
ATOM 2080 C C . PHE A 1 259 ? -31.974 -8.336 10.854 1.00 48.69 259 PHE A C 1
ATOM 2082 O O . PHE A 1 259 ? -31.159 -8.289 9.938 1.00 48.69 259 PHE A O 1
ATOM 2089 N N . GLY A 1 260 ? -32.419 -9.489 11.366 1.00 55.41 260 GLY A N 1
ATOM 2090 C CA . GLY A 1 260 ? -32.132 -10.816 10.801 1.00 55.41 260 GLY A CA 1
ATOM 2091 C C . GLY A 1 260 ? -30.927 -11.571 11.388 1.00 55.41 260 GLY A C 1
ATOM 2092 O O . GLY A 1 260 ? -30.194 -11.072 12.239 1.00 55.41 260 GLY A O 1
ATOM 2093 N N . THR A 1 261 ? -30.755 -12.815 10.927 1.00 53.09 261 THR A N 1
ATOM 2094 C CA . THR A 1 261 ? -29.706 -13.781 11.321 1.00 53.09 261 THR A CA 1
ATOM 2095 C C . THR A 1 261 ? -28.518 -13.827 10.345 1.00 53.09 261 THR A C 1
ATOM 2097 O O . THR A 1 261 ? -27.709 -14.749 10.407 1.00 53.09 261 THR A O 1
ATOM 2100 N N . GLY A 1 262 ? -28.420 -12.868 9.418 1.00 54.91 262 GLY A N 1
ATOM 2101 C CA . GLY A 1 262 ? -27.370 -12.817 8.393 1.00 54.91 262 GLY A CA 1
ATOM 2102 C C . GLY A 1 262 ? -26.081 -12.119 8.849 1.00 54.91 262 GLY A C 1
ATOM 2103 O O . GLY A 1 262 ? -26.088 -11.308 9.774 1.00 54.91 262 GLY A O 1
ATOM 2104 N N . SER A 1 263 ? -24.968 -12.408 8.167 1.00 58.34 263 SER A N 1
ATOM 2105 C CA . SER A 1 263 ? -23.670 -11.743 8.350 1.00 58.34 263 SER A CA 1
ATOM 2106 C C . SER A 1 263 ? -23.612 -10.415 7.578 1.00 58.34 263 SER A C 1
ATOM 2108 O O . SER A 1 263 ? -22.934 -10.304 6.559 1.00 58.34 263 SER A O 1
ATOM 2110 N N . SER A 1 264 ? -24.365 -9.406 8.013 1.00 67.69 264 SER A N 1
ATOM 2111 C C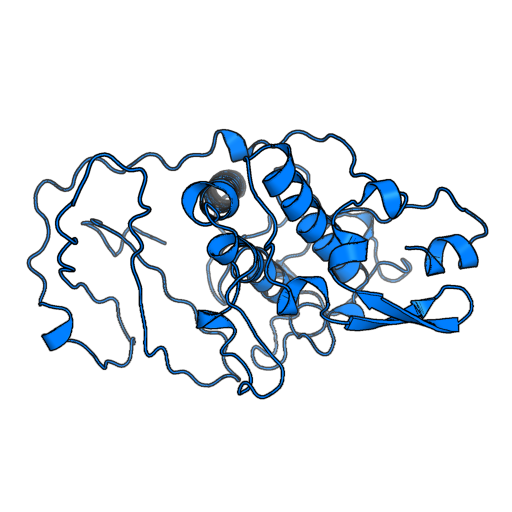A . SER A 1 264 ? -24.200 -8.040 7.500 1.00 67.69 264 SER A CA 1
ATOM 2112 C C . SER A 1 264 ? -23.070 -7.330 8.248 1.00 67.69 264 SER A C 1
ATOM 2114 O O . SER A 1 264 ? -23.058 -7.338 9.481 1.00 67.69 264 SER A O 1
ATOM 2116 N N . GLU A 1 265 ? -22.154 -6.689 7.524 1.00 75.06 265 GLU A N 1
ATOM 2117 C CA . GLU A 1 265 ? -21.125 -5.831 8.120 1.00 75.06 265 GLU A CA 1
ATOM 2118 C C . GLU A 1 265 ? -21.727 -4.500 8.596 1.00 75.06 265 GLU A C 1
ATOM 2120 O O . GLU A 1 265 ? -22.509 -3.867 7.888 1.00 75.06 265 GLU A O 1
ATOM 2125 N N . GLU A 1 266 ? -21.366 -4.078 9.809 1.00 83.00 266 GLU A N 1
ATOM 2126 C CA . GLU A 1 266 ? -21.751 -2.782 10.378 1.00 83.00 266 GLU A CA 1
ATOM 2127 C C . GLU A 1 266 ? -20.604 -1.792 10.149 1.00 83.00 266 GLU A C 1
ATOM 2129 O O . GLU A 1 266 ? -19.496 -2.001 10.642 1.00 83.00 266 GLU A O 1
ATOM 2134 N N . ILE A 1 267 ? -20.864 -0.732 9.381 1.00 82.56 267 ILE A N 1
ATOM 2135 C CA . ILE A 1 267 ? -19.848 0.223 8.923 1.00 82.56 267 ILE A CA 1
ATOM 2136 C C . ILE A 1 267 ? -20.159 1.604 9.507 1.00 82.56 267 ILE A C 1
ATOM 2138 O O . ILE A 1 267 ? -21.278 2.097 9.374 1.00 82.56 267 ILE A O 1
ATOM 2142 N N . LEU A 1 268 ? -19.161 2.238 10.130 1.00 87.38 268 LEU A N 1
ATOM 2143 C CA . LEU A 1 268 ? -19.214 3.659 10.472 1.00 87.38 268 LEU A CA 1
ATOM 2144 C C . LEU A 1 268 ? -18.862 4.478 9.227 1.00 87.38 268 LEU A C 1
ATOM 2146 O O . LEU A 1 268 ? -17.794 4.285 8.647 1.00 87.38 268 LEU A O 1
ATOM 2150 N N . VAL A 1 269 ? -19.744 5.395 8.837 1.00 86.19 269 VAL A N 1
ATOM 2151 C CA . VAL A 1 269 ? -19.540 6.274 7.681 1.00 86.19 269 VAL A CA 1
ATOM 2152 C C . VAL A 1 269 ? -19.348 7.708 8.172 1.00 86.19 269 VAL A C 1
ATOM 2154 O O . VAL A 1 269 ? -20.151 8.206 8.957 1.00 86.19 269 VAL A O 1
ATOM 2157 N N . ILE A 1 270 ? -18.269 8.351 7.721 1.00 87.88 270 ILE A N 1
ATOM 2158 C CA . ILE A 1 270 ? -17.987 9.776 7.929 1.00 87.88 270 ILE A CA 1
ATOM 2159 C C . ILE A 1 270 ? -17.987 10.423 6.543 1.00 87.88 270 ILE A C 1
ATOM 2161 O O . ILE A 1 270 ? -17.205 10.024 5.679 1.00 87.88 270 ILE A O 1
ATOM 2165 N N . GLU A 1 271 ? -18.885 11.379 6.324 1.00 84.69 271 GLU A N 1
ATOM 2166 C CA . GLU A 1 271 ? -19.142 11.998 5.018 1.00 84.69 271 GLU A CA 1
ATOM 2167 C C . GLU A 1 271 ? -18.943 13.517 5.082 1.00 84.69 271 GLU A C 1
ATOM 2169 O O . GLU A 1 271 ? -18.898 14.092 6.169 1.00 84.69 271 GLU A O 1
ATOM 2174 N N . GLY A 1 272 ? -18.815 14.167 3.920 1.00 83.94 272 GLY A N 1
ATOM 2175 C CA . GLY A 1 272 ? -18.650 15.625 3.840 1.00 83.94 272 GLY A CA 1
ATOM 2176 C C . GLY A 1 272 ? -17.296 16.134 4.347 1.00 83.94 272 GLY A C 1
ATOM 2177 O O . GLY A 1 272 ? -17.228 17.192 4.963 1.00 83.94 272 GLY A O 1
ATOM 2178 N N . ILE A 1 273 ? -16.217 15.368 4.140 1.00 86.31 273 ILE A N 1
ATOM 2179 C CA . ILE A 1 273 ? -14.862 15.765 4.548 1.00 86.31 273 ILE A CA 1
ATOM 2180 C C . ILE A 1 273 ? -14.291 16.744 3.514 1.00 86.31 273 ILE A C 1
ATOM 2182 O O . ILE A 1 273 ? -13.923 16.338 2.415 1.00 86.31 273 ILE A O 1
ATOM 2186 N N . GLU A 1 274 ? -14.157 18.016 3.888 1.00 84.44 274 GLU A N 1
ATOM 2187 C CA . GLU A 1 274 ? -13.595 19.079 3.043 1.00 84.44 274 GLU A CA 1
ATOM 2188 C C . GLU A 1 274 ? -12.234 19.564 3.571 1.00 84.44 274 GLU A C 1
ATOM 2190 O O . GLU A 1 274 ? -12.028 19.685 4.778 1.00 84.44 274 GLU A O 1
ATOM 2195 N N . TYR A 1 275 ? -11.277 19.821 2.671 1.00 82.50 275 TYR A N 1
ATOM 2196 C CA . TYR A 1 275 ? -9.930 20.306 3.001 1.00 82.50 275 TYR A CA 1
ATOM 2197 C C . TYR A 1 275 ? -9.208 20.850 1.751 1.00 82.50 275 TYR A C 1
ATOM 2199 O O . TYR A 1 275 ? -9.572 20.519 0.621 1.00 82.50 275 TYR A O 1
ATOM 2207 N N . ASP A 1 276 ? -8.148 21.644 1.940 1.00 79.75 276 ASP A N 1
ATOM 2208 C CA . ASP A 1 276 ? -7.263 22.054 0.841 1.00 79.75 276 ASP A CA 1
ATOM 2209 C C . ASP A 1 276 ? -6.399 20.870 0.377 1.00 79.75 276 ASP A C 1
ATOM 2211 O O . ASP A 1 276 ? -5.569 20.358 1.130 1.00 79.75 276 ASP A O 1
ATOM 2215 N N . ARG A 1 277 ? -6.571 20.459 -0.885 1.00 69.44 277 ARG A N 1
ATOM 2216 C CA . ARG A 1 277 ? -5.876 19.317 -1.504 1.00 69.44 277 ARG A CA 1
ATOM 2217 C C . ARG A 1 277 ? -4.356 19.478 -1.586 1.00 69.44 277 ARG A C 1
ATOM 2219 O O . ARG A 1 277 ? -3.674 18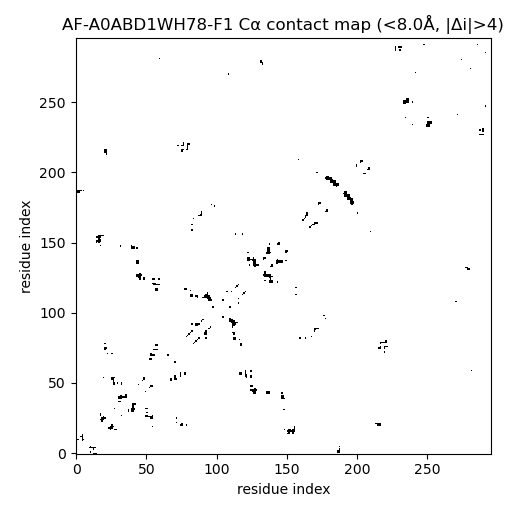.483 -1.804 1.00 69.44 277 ARG A O 1
ATOM 2226 N N . ARG A 1 278 ? -3.829 20.695 -1.424 1.00 69.00 278 ARG A N 1
ATOM 2227 C CA . ARG A 1 278 ? -2.381 20.961 -1.362 1.00 69.00 278 ARG A CA 1
ATOM 2228 C C . ARG A 1 278 ? -1.767 20.589 -0.015 1.00 69.00 278 ARG A C 1
ATOM 2230 O O . ARG A 1 278 ? -0.550 20.517 0.090 1.00 69.00 278 ARG A O 1
ATOM 2237 N N . ASN A 1 279 ? -2.599 20.364 1.001 1.00 68.19 279 ASN A N 1
ATOM 2238 C CA . ASN A 1 279 ? -2.160 20.038 2.346 1.00 68.19 279 ASN A CA 1
ATOM 2239 C C . ASN A 1 279 ? -2.431 18.565 2.659 1.00 68.19 279 ASN A C 1
ATOM 2241 O O . ASN A 1 279 ? -3.526 18.041 2.432 1.00 68.19 279 ASN A O 1
ATOM 2245 N N . TYR A 1 280 ? -1.442 17.909 3.259 1.00 68.62 280 TYR A N 1
ATOM 2246 C CA . TYR A 1 280 ? -1.648 16.623 3.909 1.00 68.62 280 TYR A CA 1
ATOM 2247 C C . TYR A 1 280 ? -2.511 16.809 5.170 1.00 68.62 280 TYR A C 1
ATOM 2249 O O . TYR A 1 280 ? -2.250 17.695 5.981 1.00 68.62 280 TYR A O 1
ATOM 2257 N N . VAL A 1 281 ? -3.554 15.988 5.332 1.00 76.00 281 VAL A N 1
ATOM 2258 C CA . VAL A 1 281 ? -4.503 16.053 6.459 1.00 76.00 281 VAL A CA 1
ATOM 2259 C C . VAL A 1 281 ? -4.782 14.639 6.960 1.00 76.00 281 VAL A C 1
ATOM 2261 O O . VAL A 1 281 ? -5.187 13.786 6.170 1.00 76.00 281 VAL A O 1
ATOM 2264 N N . LYS A 1 282 ? -4.634 14.419 8.271 1.00 79.50 282 LYS A N 1
ATOM 2265 C CA . LYS A 1 282 ? -4.933 13.169 8.989 1.00 79.50 282 LYS A CA 1
ATOM 2266 C C . LYS A 1 282 ? -5.798 13.490 10.205 1.00 79.50 282 LYS A C 1
ATOM 2268 O O . LYS A 1 282 ? -5.565 14.487 10.881 1.00 79.50 282 LYS A O 1
ATOM 2273 N N . PHE A 1 283 ? -6.761 12.626 10.500 1.00 83.94 283 PHE A N 1
ATOM 2274 C CA . PHE A 1 283 ? -7.434 12.591 11.794 1.00 83.94 283 PHE A CA 1
ATOM 2275 C C . PHE A 1 283 ? -7.689 11.137 12.185 1.00 83.94 283 PHE A C 1
ATOM 2277 O O . PHE A 1 283 ? -7.938 10.290 11.325 1.00 83.94 283 PHE A O 1
ATOM 2284 N N . ASN A 1 284 ? -7.624 10.857 13.484 1.00 83.94 284 ASN A N 1
ATOM 2285 C CA . ASN A 1 284 ? -7.839 9.521 14.026 1.00 83.94 284 ASN A CA 1
ATOM 2286 C C . ASN A 1 284 ? -9.292 9.369 14.490 1.00 83.94 284 ASN A C 1
ATOM 2288 O O . ASN A 1 284 ? -9.907 10.317 14.981 1.00 83.94 284 ASN A O 1
ATOM 2292 N N . VAL A 1 285 ? -9.847 8.167 14.322 1.00 87.25 285 VAL A N 1
ATOM 2293 C CA . VAL A 1 285 ? -11.213 7.830 14.739 1.00 87.25 285 VAL A CA 1
ATOM 2294 C C . VAL A 1 285 ? -11.148 6.740 15.796 1.00 87.25 285 VAL A C 1
ATOM 2296 O O . VAL A 1 285 ? -10.684 5.631 15.528 1.00 87.25 285 VAL A O 1
ATOM 2299 N N . TYR A 1 286 ? -11.668 7.051 16.979 1.00 85.00 286 TYR A N 1
ATOM 2300 C CA . TYR A 1 286 ? -11.758 6.130 18.106 1.00 85.00 286 TYR A CA 1
ATOM 2301 C C . TYR A 1 286 ? -13.218 5.779 18.382 1.00 85.00 286 TYR A C 1
ATOM 2303 O O . TYR A 1 286 ? -14.105 6.624 18.275 1.00 85.00 286 TYR A O 1
ATOM 2311 N N . ILE A 1 287 ? -13.479 4.519 18.737 1.00 84.94 287 ILE A N 1
ATOM 2312 C CA . ILE A 1 287 ? -14.825 4.032 19.055 1.00 84.94 287 ILE A CA 1
ATOM 2313 C C . ILE A 1 287 ? -14.830 3.555 20.504 1.00 84.94 287 ILE A C 1
ATOM 2315 O O . ILE A 1 287 ? -14.145 2.590 20.837 1.00 84.94 287 ILE A O 1
ATOM 2319 N N . ASN A 1 288 ? -15.663 4.190 21.334 1.00 81.25 288 ASN A N 1
ATOM 2320 C CA . ASN A 1 288 ? -15.805 3.907 22.769 1.00 81.25 288 ASN A CA 1
ATOM 2321 C C . ASN A 1 288 ? -14.501 4.075 23.576 1.00 81.25 288 ASN A C 1
ATOM 2323 O O . ASN A 1 288 ? -14.247 3.287 24.486 1.00 81.25 288 ASN A O 1
ATOM 2327 N N . GLU A 1 289 ? -13.699 5.087 23.242 1.00 77.19 289 GLU A N 1
ATOM 2328 C CA . GLU A 1 289 ? -12.511 5.479 24.011 1.00 77.19 289 GLU A CA 1
ATOM 2329 C C . GLU A 1 289 ? -12.888 6.506 25.088 1.00 77.19 289 GLU A C 1
ATOM 2331 O O . GLU A 1 289 ? -13.616 7.462 24.808 1.00 77.19 289 GLU A O 1
ATOM 2336 N N . ASP A 1 290 ? -12.418 6.297 26.318 1.00 68.50 290 ASP A N 1
ATOM 2337 C CA . ASP A 1 290 ? -12.673 7.172 27.467 1.00 68.50 290 ASP A CA 1
ATOM 2338 C C . ASP A 1 290 ? -11.520 8.128 27.783 1.00 68.50 290 ASP A C 1
ATOM 2340 O O . ASP A 1 290 ? -11.734 9.111 28.495 1.00 68.50 290 ASP A O 1
ATOM 2344 N N . ASP A 1 291 ? -10.338 7.906 27.204 1.00 67.88 291 ASP A N 1
ATOM 2345 C CA . ASP A 1 291 ? -9.197 8.811 27.299 1.00 67.88 291 ASP A CA 1
ATOM 2346 C C . ASP A 1 291 ? -8.643 9.159 25.911 1.00 67.88 291 ASP A C 1
ATOM 2348 O O . ASP A 1 291 ? -7.653 8.601 25.435 1.00 67.88 291 ASP A O 1
ATOM 2352 N N . VAL A 1 292 ? -9.286 10.137 25.266 1.00 57.03 292 VAL A N 1
ATOM 2353 C CA . VAL A 1 292 ? -8.918 10.617 23.922 1.00 57.03 292 VAL A CA 1
ATOM 2354 C C . VAL A 1 292 ? -7.499 11.207 23.883 1.00 57.03 292 VAL A C 1
ATOM 2356 O O . VAL A 1 292 ? -6.890 11.254 22.821 1.00 57.03 292 VAL A O 1
ATOM 2359 N N . ASN A 1 293 ? -6.950 11.631 25.030 1.00 56.62 293 ASN A N 1
ATOM 2360 C CA . ASN A 1 293 ? -5.585 12.156 25.125 1.00 56.62 293 ASN A CA 1
ATOM 2361 C C . ASN A 1 293 ? -4.532 11.044 25.272 1.00 56.62 293 ASN A C 1
ATOM 2363 O O . ASN A 1 293 ? -3.351 11.289 25.021 1.00 56.62 293 ASN A O 1
ATOM 2367 N N . ALA A 1 294 ? -4.928 9.837 25.687 1.00 54.00 294 ALA A N 1
ATOM 2368 C CA . ALA A 1 294 ? -4.030 8.686 25.787 1.00 54.00 294 ALA A CA 1
ATOM 2369 C C . ALA A 1 294 ? -3.857 7.924 24.469 1.00 54.00 294 ALA A C 1
ATOM 2371 O O . ALA A 1 294 ? -2.991 7.048 24.387 1.00 54.00 294 ALA A O 1
ATOM 2372 N N . CYS A 1 295 ? -4.660 8.229 23.452 1.00 52.56 295 CYS A N 1
ATOM 2373 C CA . CYS A 1 295 ? -4.542 7.619 22.140 1.00 52.56 295 CYS A CA 1
ATOM 2374 C C . CYS A 1 295 ? -3.693 8.498 21.216 1.00 52.56 295 CYS A C 1
ATOM 2376 O O . CYS A 1 295 ? -3.997 9.672 21.012 1.00 52.56 295 CYS A O 1
ATOM 2378 N N . ARG A 1 296 ? -2.611 7.917 20.692 1.00 49.31 296 ARG A N 1
ATOM 2379 C CA . ARG A 1 296 ? -1.796 8.502 19.623 1.00 49.31 296 ARG A CA 1
ATOM 2380 C C . ARG A 1 296 ? -2.490 8.265 18.294 1.00 49.31 296 ARG A C 1
ATOM 2382 O O . ARG A 1 296 ? -2.735 7.078 18.001 1.00 49.31 296 ARG A O 1
#

Sequence (296 aa):
MKICQNLIDDDTFTLPFWNWDAPQGMQIPSIYNSGLTSPLYDCFRNPEHLPPTVIDLEWYYGEKPVDPKIQIENNLSTMYKQMITQSKTPSGFFGKAYRAGDDTPDVKTTAGQIEKTPHNIIHSWTGTSDDRSNPVDLGSLYSSARDPIFYAHHANVDRMWTIWLNKLGGSNFTDRDWLFTNFIFYSEEAKPVRVSIKDCLDITKLGYKYEDVPIPWLGAKAKPRAKAKTLPSAPDPAQVFPITLDKPINVIVKRPKKFGTGSSEEILVIEGIEYDRRNYVKFNVYINEDDVNACR

InterPro domains:
  IPR002227 Tyrosinase copper-binding domain [PF00264] (5-166)
  IPR002227 Tyrosinase copper-binding domain [PR00092] (15-20)
  IPR002227 Tyrosinase copper-binding domain [PR00092] (118-129)
  IPR002227 Tyrosinase copper-binding domain [PR00092] (146-164)
  IPR002227 Tyrosinase copper-binding domain [PS00498] (147-158)
  IPR008922 Di-copper centre-containing domain superfamily [G3DSA:1.10.1280.10] (2-223)
  IPR008922 Di-copper centre-containing domain superfamily [SSF48056] (3-218)
  IPR022739 Polyphenol oxidase, central domain [PF12142] (172-222)
  IPR022740 Polyphenol oxidase, C-terminal [PF12143] (241-291)
  IPR050316 Tyrosinase and Hemocyanin [PTHR11474] (3-291)

pLDDT: mean 90.37, std 11.13, range [48.69, 98.88]

Organism: NCBI:txid205694

Mean predicted aligned error: 6.74 Å

Secondary structure (DSSP, 8-state):
-HHHHHHTT-TT-------TTSGGGSS--GGGSS-TT-TT--S-B-GGGSTTPPP-TT--TTPPP--HHHHHHHHHHHHHIIIIIS-SSHHHHHBS---TTPPPP-HHHHB-HHIIIIIHHHHHHHB-SS-TT--TTTTSTTTGGGSTHHHHHHHHHHHHHHHHHHHH-------HHHHT-EEEEE-TTS-EEEEEGGGTS-TTTTT--------GGGG-PPPPPPP-SSPPP---GGGT-S---SS-----PPPPP--SSS-PPP----------TTS-------SS-S-TTT--